Protein 4YI8 (pdb70)

Nearest PDB structures (foldseek):
  4yi8-assembly1_A  TM=1.005E+00  e=2.834E-30  Bos taurus
  4m2o-assembly1_A  TM=9.497E-01  e=8.052E-27  Bos taurus
  4m2p-assembly1_A  TM=9.508E-01  e=2.856E-26  Bos taurus
  4mlw-assembly1_A  TM=9.477E-01  e=2.108E-26  Bos taurus
  2het-assembly1_A  TM=9.665E-01  e=5.827E-24  Bos taurus

Organism: Bos taurus (NCBI:txid9913)

Structure (mmCIF, N/CA/C/O backbone):
data_4YI8
#
_entry.id   4YI8
#
_cell.length_a   84.160
_cell.length_b   84.160
_cell.length_c   59.230
_cell.angle_alpha   90.000
_cell.angle_beta   90.000
_cell.angle_gamma   90.000
#
_symmetry.space_group_name_H-M   'I 4'
#
loop_
_entity.id
_entity.type
_entity.pdbx_description
1 polymer Recoverin
2 non-polymer 'CALCIUM ION'
3 non-polymer 'SULFATE ION'
4 water water
#
loop_
_atom_site.group_PDB
_atom_site.id
_atom_site.type_symbol
_atom_site.label_atom_id
_atom_site.label_alt_id
_atom_site.label_comp_id
_atom_site.label_asym_id
_atom_site.label_entity_id
_atom_site.label_seq_id
_atom_site.pdbx_PDB_ins_code
_atom_site.Cartn_x
_atom_site.Cartn_y
_atom_site.Cartn_z
_atom_site.occupancy
_atom_site.B_iso_or_equiv
_atom_site.auth_seq_id
_atom_site.auth_comp_id
_atom_site.auth_asym_id
_atom_site.auth_atom_id
_atom_site.pdbx_PDB_model_num
ATOM 1 N N . GLY A 1 6 ? -21.629 -13.062 38.124 1.00 51.83 7 GLY A N 1
ATOM 2 C CA . GLY A 1 6 ? -20.851 -14.031 37.371 1.00 48.66 7 GLY A CA 1
ATOM 3 C C . GLY A 1 6 ? -19.980 -13.394 36.302 1.00 44.10 7 GLY A C 1
ATOM 4 O O . GLY A 1 6 ? -19.747 -13.988 35.251 1.00 40.83 7 GLY A O 1
ATOM 7 N N . ALA A 1 7 ? -19.492 -12.188 36.568 1.00 42.39 8 ALA A N 1
ATOM 8 C CA . ALA A 1 7 ? -18.611 -11.514 35.621 1.00 44.68 8 ALA A CA 1
ATOM 9 C C . ALA A 1 7 ? -17.273 -12.239 35.520 1.00 40.11 8 ALA A C 1
ATOM 10 O O . ALA A 1 7 ? -16.844 -12.927 36.447 1.00 39.91 8 ALA A O 1
ATOM 17 N N . LEU A 1 8 ? -16.625 -12.088 34.372 1.00 32.84 9 LEU A N 1
ATOM 18 C CA . LEU A 1 8 ? -15.305 -12.647 34.163 1.00 30.67 9 LEU A CA 1
ATOM 19 C C . LEU A 1 8 ? -14.340 -12.106 35.211 1.00 33.51 9 LEU A C 1
ATOM 20 O O . LEU A 1 8 ? -14.330 -10.902 35.486 1.00 33.59 9 LEU A O 1
ATOM 36 N N . SER A 1 9 ? -13.531 -12.987 35.790 1.00 32.70 10 SER A N 1
ATOM 37 C CA . SER A 1 9 ? -12.665 -12.608 36.907 1.00 35.63 10 SER A CA 1
ATOM 38 C C . SER A 1 9 ? -11.606 -11.595 36.505 1.00 36.47 10 SER A C 1
ATOM 39 O O . SER A 1 9 ? -11.191 -11.531 35.342 1.00 32.10 10 SER A O 1
ATOM 47 N N . LYS A 1 10 ? -11.152 -10.818 37.486 1.00 37.10 11 LYS A N 1
ATOM 48 C CA . LYS A 1 10 ? -10.072 -9.866 37.267 1.00 39.57 11 LYS A CA 1
ATOM 49 C C . LYS A 1 10 ? -8.832 -10.567 36.740 1.00 36.66 11 LYS A C 1
ATOM 50 O O . LYS A 1 10 ? -8.156 -10.076 35.838 1.00 34.37 11 LYS A O 1
ATOM 69 N N . GLU A 1 11 ? -8.539 -11.718 37.331 1.00 34.41 12 GLU A N 1
ATOM 70 C CA . GLU A 1 11 ? -7.339 -12.483 37.025 1.00 37.34 12 GLU A CA 1
ATOM 71 C C . GLU A 1 11 ? -7.312 -12.887 35.552 1.00 34.05 12 GLU A C 1
ATOM 72 O O . GLU A 1 11 ? -6.316 -12.689 34.858 1.00 32.81 12 GLU A O 1
ATOM 84 N N . ILE A 1 12 ? -8.409 -13.452 35.070 1.00 27.24 13 ILE A N 1
ATOM 85 C CA . ILE A 1 12 ? -8.479 -13.865 33.662 1.00 25.33 13 ILE A CA 1
ATOM 86 C C . ILE A 1 12 ? -8.515 -12.648 32.740 1.00 23.55 13 ILE A C 1
ATOM 87 O O . ILE A 1 12 ? -7.867 -12.640 31.690 1.00 21.48 13 ILE A O 1
ATOM 103 N N . LEU A 1 13 ? -9.253 -11.615 33.132 1.00 23.66 14 LEU A N 1
ATOM 104 C CA . LEU A 1 13 ? -9.295 -10.378 32.348 1.00 26.08 14 LEU A CA 1
ATOM 105 C C . LEU A 1 13 ? -7.897 -9.811 32.176 1.00 27.44 14 LEU A C 1
ATOM 106 O O . LEU A 1 13 ? -7.503 -9.440 31.070 1.00 25.58 14 LEU A O 1
ATOM 122 N N . GLU A 1 14 ? -7.139 -9.754 33.264 1.00 31.58 15 GLU A N 1
ATOM 123 C CA . GLU A 1 14 ? -5.798 -9.209 33.195 1.00 35.95 15 GLU A CA 1
ATOM 124 C C . GLU A 1 14 ? -4.921 -10.019 32.246 1.00 34.62 15 GLU A C 1
ATOM 125 O O . GLU A 1 14 ? -4.236 -9.438 31.417 1.00 35.41 15 GLU A O 1
ATOM 137 N N . GLU A 1 15 ? -4.951 -11.346 32.359 1.00 30.91 16 GLU A N 1
ATOM 138 C CA . GLU A 1 15 ? -4.149 -12.207 31.485 1.00 30.99 16 GLU A CA 1
ATOM 139 C C . GLU A 1 15 ? -4.535 -12.025 30.012 1.00 24.60 16 GLU A C 1
ATOM 140 O O . GLU A 1 15 ? -3.684 -11.919 29.119 1.00 25.49 16 GLU A O 1
ATOM 152 N N . LEU A 1 16 ? -5.828 -11.990 29.750 1.00 19.70 17 LEU A N 1
ATOM 153 C CA . LEU A 1 16 ? -6.284 -11.830 28.381 1.00 17.87 17 LEU A CA 1
ATOM 154 C C . LEU A 1 16 ? -5.892 -10.474 27.802 1.00 18.47 17 LEU A C 1
ATOM 155 O O . LEU A 1 16 ? -5.563 -10.359 26.618 1.00 18.00 17 LEU A O 1
ATOM 171 N N . GLN A 1 17 ? -5.876 -9.454 28.650 1.00 20.33 18 GLN A N 1
ATOM 172 C CA . GLN A 1 17 ? -5.526 -8.126 28.166 1.00 23.62 18 GLN A CA 1
ATOM 173 C C . GLN A 1 17 ? -4.016 -7.950 27.934 1.00 27.07 18 GLN A C 1
ATOM 174 O O . GLN A 1 17 ? -3.588 -7.103 27.151 1.00 31.59 18 GLN A O 1
ATOM 188 N N . LEU A 1 18 ? -3.210 -8.750 28.613 1.00 25.48 19 LEU A N 1
ATOM 189 C CA . LEU A 1 18 ? -1.764 -8.740 28.366 1.00 28.38 19 LEU A CA 1
ATOM 190 C C . LEU A 1 18 ? -1.417 -9.485 27.075 1.00 28.33 19 LEU A C 1
ATOM 191 O O . LEU A 1 18 ? -0.477 -9.117 26.369 1.00 34.31 19 LEU A O 1
ATOM 207 N N . ASN A 1 19 ? -2.190 -10.527 26.775 1.00 21.78 20 ASN A N 1
ATOM 208 C CA . ASN A 1 19 ? -1.909 -11.419 25.660 1.00 22.11 20 ASN A CA 1
ATOM 209 C C . ASN A 1 19 ? -2.683 -11.119 24.384 1.00 19.03 20 ASN A C 1
ATOM 210 O O . ASN A 1 19 ? -2.366 -11.660 23.329 1.00 22.62 20 ASN A O 1
ATOM 221 N N . THR A 1 20 ? -3.717 -10.294 24.484 1.00 19.02 21 THR A N 1
ATOM 222 C CA . THR A 1 20 ? -4.465 -9.854 23.326 1.00 20.53 21 THR A CA 1
ATOM 223 C C . THR A 1 20 ? -4.645 -8.345 23.490 1.00 22.45 21 THR A C 1
ATOM 224 O O . THR A 1 20 ? -4.306 -7.757 24.530 1.00 24.84 21 THR A O 1
ATOM 235 N N . LYS A 1 21 ? -5.146 -7.699 22.459 1.00 24.25 22 LYS A N 1
ATOM 236 C CA . LYS A 1 21 ? -5.480 -6.286 22.590 1.00 23.05 22 LYS A CA 1
ATOM 237 C C . LYS A 1 21 ? -6.961 -6.092 22.855 1.00 17.88 22 LYS A C 1
ATOM 238 O O . LYS A 1 21 ? -7.436 -4.979 22.813 1.00 21.20 22 LYS A O 1
ATOM 257 N N . PHE A 1 22 ? -7.716 -7.162 23.082 1.00 15.10 23 PHE A N 1
ATOM 258 C CA . PHE A 1 22 ? -9.140 -6.993 23.369 1.00 14.13 23 PHE A CA 1
ATOM 259 C C . PHE A 1 22 ? -9.346 -6.210 24.672 1.00 15.42 23 PHE A C 1
ATOM 260 O O . PHE A 1 22 ? -8.539 -6.353 25.616 1.00 17.39 23 PHE A O 1
ATOM 277 N N . THR A 1 23 ? -10.370 -5.369 24.727 1.00 14.35 24 THR A N 1
ATOM 278 C CA . THR A 1 23 ? -10.542 -4.541 25.915 1.00 15.34 24 THR A CA 1
ATOM 279 C C . THR A 1 23 ? -11.286 -5.317 26.997 1.00 15.26 24 THR A C 1
ATOM 280 O O . THR A 1 23 ? -11.960 -6.315 26.716 1.00 14.63 24 THR A O 1
ATOM 291 N N . GLU A 1 24 ? -11.206 -4.832 28.236 1.00 17.06 25 GLU A N 1
ATOM 292 C CA . GL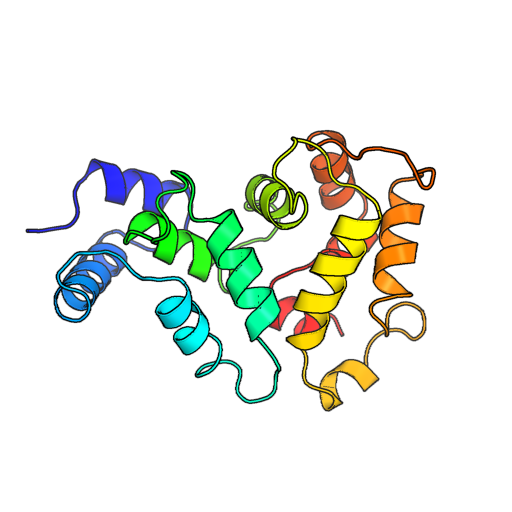U A 1 24 ? -11.940 -5.440 29.331 1.00 19.01 25 GLU A CA 1
ATOM 293 C C . GLU A 1 24 ? -13.435 -5.484 29.040 1.00 15.98 25 GLU A C 1
ATOM 294 O O . GLU A 1 24 ? -14.097 -6.500 29.288 1.00 16.67 25 GLU A O 1
ATOM 306 N N . GLU A 1 25 ? -13.977 -4.371 28.570 1.00 16.30 26 GLU A N 1
ATOM 307 C CA . GLU A 1 25 ? -15.404 -4.296 28.304 1.00 17.60 26 GLU A CA 1
ATOM 308 C C . GLU A 1 25 ? -15.783 -5.325 27.242 1.00 14.66 26 GLU A C 1
ATOM 309 O O . GLU A 1 25 ? -16.803 -6.005 27.342 1.00 15.71 26 GLU A O 1
ATOM 321 N N . GLU A 1 26 ? -14.968 -5.400 26.202 1.00 13.30 27 GLU A N 1
ATOM 322 C CA . GLU A 1 26 ? -15.220 -6.321 25.105 1.00 12.54 27 GLU A CA 1
ATOM 323 C C . GLU A 1 26 ? -15.205 -7.790 25.610 1.00 12.24 27 GLU A C 1
ATOM 324 O O . GLU A 1 26 ? -16.094 -8.599 25.317 1.00 12.61 27 GLU A O 1
ATOM 336 N N . LEU A 1 27 ? -14.176 -8.121 26.358 1.00 12.20 28 LEU A N 1
ATOM 337 C CA . LEU A 1 27 ? -14.009 -9.475 26.884 1.00 12.19 28 LEU A CA 1
ATOM 338 C C . LEU A 1 27 ? -15.131 -9.851 27.851 1.00 12.01 28 LEU A C 1
ATOM 339 O O . LEU A 1 27 ? -15.639 -10.978 27.820 1.00 12.85 28 LEU A O 1
ATOM 355 N N . SER A 1 28 ? -15.508 -8.905 28.717 1.00 12.77 29 SER A N 1
ATOM 356 C CA . SER A 1 28 ? -16.539 -9.196 29.711 1.00 13.98 29 SER A CA 1
ATOM 357 C C . SER A 1 28 ? -17.886 -9.450 29.051 1.00 13.50 29 SER A C 1
ATOM 358 O O . SER A 1 28 ? -18.612 -10.388 29.425 1.00 14.90 29 SER A O 1
ATOM 366 N N . SER A 1 29 ? -18.204 -8.628 28.051 1.00 13.58 30 SER A N 1
ATOM 367 C CA . SER A 1 29 ? -19.424 -8.793 27.291 1.00 14.27 30 SER A CA 1
ATOM 368 C C . SER A 1 29 ? -19.448 -10.129 26.526 1.00 12.74 30 SER A C 1
ATOM 369 O O . SER A 1 29 ? -20.436 -10.881 26.554 1.00 13.82 30 SER A O 1
ATOM 377 N N . TRP A 1 30 ? -18.360 -10.416 25.832 1.00 12.12 31 TRP A N 1
ATOM 378 C CA . TRP A 1 30 ? -18.219 -11.667 25.078 1.00 10.86 31 TRP A CA 1
ATOM 379 C C . TRP A 1 30 ? -18.402 -12.863 26.025 1.00 11.46 31 TRP A C 1
ATOM 380 O O . TRP A 1 30 ? -19.131 -13.805 25.717 1.00 12.11 31 TRP A O 1
ATOM 401 N N . TYR A 1 31 ? -17.766 -12.812 27.195 1.00 11.85 32 TYR A N 1
ATOM 402 C CA . TYR A 1 31 ? -17.852 -13.915 28.137 1.00 12.04 32 TYR A CA 1
ATOM 403 C C . TYR A 1 31 ? -19.285 -14.187 28.597 1.00 13.55 32 TYR A C 1
ATOM 404 O O . TYR A 1 31 ? -19.705 -15.342 28.707 1.00 13.55 32 TYR A O 1
ATOM 422 N N . GLN A 1 32 ? -20.063 -13.134 28.836 1.00 13.49 33 GLN A N 1
ATOM 423 C CA . GLN A 1 32 ? -21.445 -13.348 29.243 1.00 14.38 33 GLN A CA 1
ATOM 424 C C . GLN A 1 32 ? -22.232 -14.090 28.181 1.00 13.98 33 GLN A C 1
ATOM 425 O O . GLN A 1 32 ? -23.020 -14.983 28.495 1.00 14.95 33 GLN A O 1
ATOM 439 N N . SER A 1 33 ? -22.017 -13.756 26.911 1.00 12.60 34 SER A N 1
ATOM 440 C CA . SER A 1 33 ? -22.693 -14.480 25.851 1.00 13.09 34 SER A CA 1
ATOM 441 C C . SER A 1 33 ? -22.143 -15.901 25.713 1.00 12.30 34 SER A C 1
ATOM 442 O O . SER A 1 33 ? -22.910 -16.855 25.491 1.00 13.43 34 SER A O 1
ATOM 450 N N . PHE A 1 34 ? -20.823 -16.060 25.841 1.00 12.05 35 PHE A N 1
ATOM 451 C CA . PHE A 1 34 ? -20.186 -17.396 25.818 1.00 12.05 35 PHE A CA 1
ATOM 452 C C . PHE A 1 34 ? -20.868 -18.329 26.804 1.00 12.89 35 PHE A C 1
ATOM 453 O O . PHE A 1 34 ? -21.208 -19.455 26.459 1.00 13.20 35 PHE A O 1
ATOM 470 N N . LEU A 1 35 ? -21.069 -17.858 28.029 1.00 13.49 36 LEU A N 1
ATOM 471 C CA . LEU A 1 35 ? -21.695 -18.706 29.049 1.00 15.66 36 LEU A CA 1
ATOM 472 C C . LEU A 1 35 ? -23.147 -19.030 28.765 1.00 15.83 36 LEU A C 1
ATOM 473 O O . LEU A 1 35 ? -23.625 -20.143 29.061 1.00 17.17 36 LEU A O 1
ATOM 489 N N . LYS A 1 36 ? -23.868 -18.082 28.178 1.00 16.44 37 LYS A N 1
ATOM 490 C CA . LYS A 1 36 ? -25.250 -18.345 27.844 1.00 18.90 37 LYS A CA 1
ATOM 491 C C . LYS A 1 36 ? -25.336 -19.468 26.821 1.00 19.81 37 LYS A C 1
ATOM 492 O O . LYS A 1 36 ? -26.265 -20.276 26.858 1.00 22.39 37 LYS A O 1
ATOM 511 N N . GLU A 1 37 ? -24.393 -19.472 25.883 1.00 16.82 38 GLU A N 1
ATOM 512 C CA A GLU A 1 37 ? -24.380 -20.428 24.784 0.44 17.45 38 GLU A CA 1
ATOM 513 C CA B GLU A 1 37 ? -24.426 -20.429 24.799 0.56 17.65 38 GLU A CA 1
ATOM 514 C C . GLU A 1 37 ? -23.661 -21.717 25.123 1.00 17.56 38 GLU A C 1
ATOM 515 O O . GLU A 1 37 ? -23.897 -22.742 24.488 1.00 20.69 38 GLU A O 1
ATOM 538 N N . CYS A 1 38 ? -22.760 -21.635 26.104 1.00 15.78 39 CYS A N 1
ATOM 539 C CA A CYS A 1 38 ? -21.899 -22.742 26.519 0.52 15.90 39 CYS A CA 1
ATOM 540 C CA B CYS A 1 38 ? -21.924 -22.744 26.514 0.48 14.53 39 CYS A CA 1
ATOM 541 C C . CYS A 1 38 ? -21.896 -22.742 28.042 1.00 14.09 39 CYS A C 1
ATOM 542 O O . CYS A 1 38 ? -20.955 -22.265 28.653 1.00 13.38 39 CYS A O 1
ATOM 557 N N . PRO A 1 39 ? -22.961 -23.257 28.677 1.00 15.65 40 PRO A N 1
ATOM 558 C CA . PRO A 1 39 ? -23.129 -23.028 30.118 1.00 16.91 40 PRO A CA 1
ATOM 559 C C . PRO A 1 39 ? -22.084 -23.704 30.990 1.00 14.14 40 PRO A C 1
ATOM 560 O O . PRO A 1 39 ? -21.886 -23.227 32.103 1.00 16.30 40 PRO A O 1
ATOM 571 N N . SER A 1 40 ? -21.395 -24.736 30.510 1.00 13.70 41 SER A N 1
ATOM 572 C CA . SER A 1 40 ? -20.284 -25.288 31.268 1.00 13.07 41 SER A CA 1
ATOM 573 C C . SER A 1 40 ? -19.048 -24.424 31.208 1.00 12.70 41 SER A C 1
ATOM 574 O O . SER A 1 40 ? -18.075 -24.670 31.918 1.00 13.22 41 SER A O 1
ATOM 582 N N . GLY A 1 41 ? -19.039 -23.441 30.316 1.00 11.87 42 GLY A N 1
ATOM 583 C CA . GLY A 1 41 ? -17.863 -22.632 30.126 1.00 13.59 42 GLY A CA 1
ATOM 584 C C . GLY A 1 41 ? -16.744 -23.395 29.441 1.00 12.50 42 GLY A C 1
ATOM 585 O O . GLY A 1 41 ? -15.598 -22.962 29.546 1.00 13.08 42 GLY A O 1
ATOM 589 N N . ARG A 1 42 ? -17.053 -24.487 28.733 1.00 12.75 43 ARG A N 1
ATOM 590 C CA . ARG A 1 42 ? -16.054 -25.338 28.065 1.00 13.16 43 ARG A CA 1
ATOM 591 C C . ARG A 1 42 ? -16.523 -25.710 26.672 1.00 15.92 43 ARG A C 1
ATOM 592 O O . ARG A 1 42 ? -17.666 -26.143 26.512 1.00 21.74 43 ARG A O 1
ATOM 613 N N . ILE A 1 43 ? -15.640 -25.559 25.699 1.00 13.34 44 ILE A N 1
ATOM 614 C CA . ILE A 1 43 ? -15.856 -25.888 24.310 1.00 15.11 44 ILE A CA 1
ATOM 615 C C . ILE A 1 43 ? -15.089 -27.163 23.990 1.00 13.74 44 ILE A C 1
ATOM 616 O O . ILE A 1 43 ? -13.900 -27.243 24.291 1.00 13.98 44 ILE A O 1
ATOM 632 N N . THR A 1 44 ? -15.755 -28.116 23.336 1.00 13.96 45 THR A N 1
ATOM 633 C CA . THR A 1 44 ? -15.100 -29.342 22.905 1.00 13.81 45 THR A CA 1
ATOM 634 C C . THR A 1 44 ? -14.373 -29.127 21.570 1.00 13.84 45 THR A C 1
ATOM 635 O O . THR A 1 44 ? -14.588 -28.136 20.857 1.00 13.00 45 THR A O 1
ATOM 646 N N . ARG A 1 45 ? -13.547 -30.088 21.190 1.00 13.98 46 ARG A N 1
ATOM 647 C CA . ARG A 1 45 ? -12.828 -29.985 19.927 1.00 14.31 46 ARG A CA 1
ATOM 648 C C . ARG A 1 45 ? -13.799 -29.953 18.743 1.00 14.43 46 ARG A C 1
ATOM 649 O O . ARG A 1 45 ? -13.623 -29.184 17.800 1.00 13.60 46 ARG A O 1
ATOM 670 N N . GLN A 1 46 ? -14.839 -30.784 18.788 1.00 14.78 47 GLN A N 1
ATOM 671 C CA . GLN A 1 46 ? -15.826 -30.767 17.716 1.00 15.89 47 GLN A CA 1
ATOM 672 C C . GLN A 1 46 ? -16.518 -29.422 17.606 1.00 13.97 47 GLN A C 1
ATOM 673 O O . GLN A 1 46 ? -16.760 -28.927 16.521 1.00 14.76 47 GLN A O 1
ATOM 687 N N . GLU A 1 47 ? -16.856 -28.840 18.734 1.00 13.87 48 GLU A N 1
ATOM 688 C CA . GLU A 1 47 ? -17.479 -27.519 18.710 1.00 14.28 48 GLU A CA 1
ATOM 689 C C . GLU A 1 47 ? -16.538 -26.457 18.142 1.00 12.54 48 GLU A C 1
ATOM 690 O O . GLU A 1 47 ? -16.950 -25.574 17.382 1.00 13.34 48 GLU A O 1
ATOM 702 N N . PHE A 1 48 ? -15.263 -26.537 18.490 1.00 11.92 49 PHE A N 1
ATOM 703 C CA . PHE A 1 48 ? -14.270 -25.610 17.961 1.00 11.60 49 PHE A CA 1
ATOM 704 C C . PHE A 1 48 ? -14.125 -25.782 16.452 1.00 11.74 49 PHE A C 1
ATOM 705 O O . PHE A 1 48 ? -14.067 -24.798 15.696 1.00 12.26 49 PHE A O 1
ATOM 722 N N . GLN A 1 49 ? -14.078 -27.024 15.989 1.00 11.75 50 GLN A N 1
ATOM 723 C CA . GLN A 1 49 ? -14.021 -27.322 14.556 1.00 13.30 50 GLN A CA 1
ATOM 724 C C . GLN A 1 49 ? -15.182 -26.673 13.829 1.00 13.12 50 GLN A C 1
ATOM 725 O O . GLN A 1 49 ? -15.035 -26.170 12.725 1.00 13.46 50 GLN A O 1
ATOM 739 N N . THR A 1 50 ? -16.363 -26.716 14.437 1.00 12.34 51 THR A N 1
ATOM 740 C CA . THR A 1 50 ? -17.567 -26.167 13.802 1.00 13.82 51 THR A CA 1
ATOM 741 C C . THR A 1 50 ? -17.417 -24.660 13.578 1.00 12.55 51 THR A C 1
ATOM 742 O O . THR A 1 50 ? -17.875 -24.131 12.562 1.00 13.67 51 THR A O 1
ATOM 753 N N . ILE A 1 51 ? -16.787 -23.956 14.511 1.00 12.67 52 ILE A N 1
ATOM 754 C CA . ILE A 1 51 ? -16.556 -22.530 14.312 1.00 12.74 52 ILE A CA 1
ATOM 755 C C . ILE A 1 51 ? -15.767 -22.300 13.026 1.00 12.20 52 ILE A C 1
ATOM 756 O O . ILE A 1 51 ? -16.111 -21.451 12.205 1.00 11.98 52 ILE A O 1
ATOM 772 N N . TYR A 1 52 ? -14.681 -23.045 12.847 1.00 11.57 53 TYR A N 1
ATOM 773 C CA . TYR A 1 52 ? -13.836 -22.850 11.682 1.00 11.11 53 TYR A CA 1
ATOM 774 C C . TYR A 1 52 ? -14.499 -23.366 10.417 1.00 11.90 53 TYR A C 1
ATOM 775 O O . TYR A 1 52 ? -14.331 -22.775 9.360 1.00 11.74 53 TYR A O 1
ATOM 793 N N . SER A 1 53 ? -15.262 -24.459 10.484 1.00 11.16 54 SER A N 1
ATOM 794 C CA A SER A 1 53 ? -16.055 -24.928 9.357 0.63 12.17 54 SER A CA 1
ATOM 795 C CA B SER A 1 53 ? -15.999 -24.897 9.308 0.37 12.71 54 SER A CA 1
ATOM 796 C C . SER A 1 53 ? -16.993 -23.825 8.864 1.00 11.92 54 SER A C 1
ATOM 797 O O . SER A 1 53 ? -17.118 -23.558 7.667 1.00 12.83 54 SER A O 1
ATOM 812 N N . LYS A 1 54 ? -17.671 -23.190 9.806 1.00 10.98 55 LYS A N 1
ATOM 813 C CA . LYS A 1 54 ? -18.618 -22.138 9.464 1.00 12.10 55 LYS A CA 1
ATOM 814 C C . LYS A 1 54 ? -17.946 -20.955 8.815 1.00 10.88 55 LYS A C 1
ATOM 815 O O . LYS A 1 54 ? -18.466 -20.397 7.844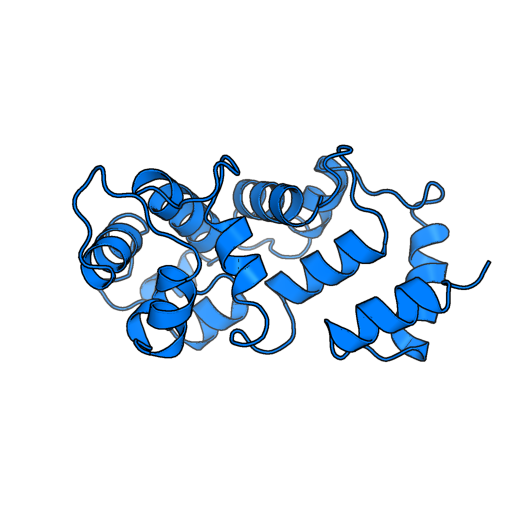 1.00 12.14 55 LYS A O 1
ATOM 834 N N . PHE A 1 55 ? -16.825 -20.534 9.394 1.00 10.84 56 PHE A N 1
ATOM 835 C CA . PHE A 1 55 ? -16.250 -19.248 9.015 1.00 10.23 56 PHE A CA 1
ATOM 836 C C . PHE A 1 55 ? -15.151 -19.303 7.977 1.00 11.11 56 PHE A C 1
ATOM 837 O O . PHE A 1 55 ? -14.708 -18.241 7.537 1.00 11.33 56 PHE A O 1
ATOM 854 N N . PHE A 1 56 ? -14.810 -20.510 7.512 1.00 11.27 57 PHE A N 1
ATOM 855 C CA . PHE A 1 56 ? -13.924 -20.699 6.350 1.00 12.07 57 PHE A CA 1
ATOM 856 C C . PHE A 1 56 ? -14.573 -21.651 5.338 1.00 12.74 57 PHE A C 1
ATOM 857 O O . PHE A 1 56 ? -14.037 -22.721 5.031 1.00 12.87 57 PHE A O 1
ATOM 874 N N . PRO A 1 57 ? -15.750 -21.293 4.824 1.00 15.56 58 PRO A N 1
ATOM 875 C CA . PRO A 1 57 ? -16.460 -22.211 3.908 1.00 15.96 58 PRO A CA 1
ATOM 876 C C . PRO A 1 57 ? -15.702 -22.518 2.621 1.00 16.68 58 PRO A C 1
ATOM 877 O O . PRO A 1 57 ? -15.944 -23.535 1.983 1.00 17.38 58 PRO A O 1
ATOM 888 N N . GLU A 1 58 ? -14.822 -21.611 2.233 1.00 15.52 59 GLU A N 1
ATOM 889 C CA . GLU A 1 58 ? -14.018 -21.780 1.041 1.00 17.46 59 GLU A CA 1
ATOM 890 C C . GLU A 1 58 ? -12.835 -22.733 1.229 1.00 16.51 59 GLU A C 1
ATOM 891 O O . GLU A 1 58 ? -12.162 -23.071 0.250 1.00 19.47 59 GLU A O 1
ATOM 903 N N . ALA A 1 59 ? -12.587 -23.165 2.457 1.00 14.8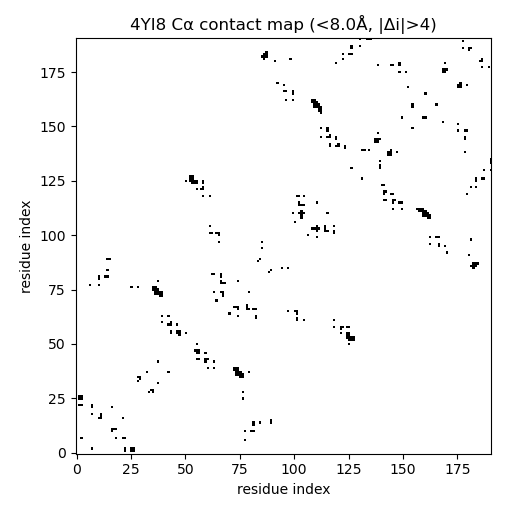1 60 ALA A N 1
ATOM 904 C CA . ALA A 1 59 ? -11.385 -23.914 2.829 1.00 15.71 60 ALA A CA 1
ATOM 905 C C . ALA A 1 59 ? -11.746 -25.284 3.369 1.00 14.09 60 ALA A C 1
ATOM 906 O O . ALA A 1 59 ? -12.919 -25.636 3.406 1.00 15.47 60 ALA A O 1
ATOM 913 N N . ASP A 1 60 ? -10.727 -26.024 3.800 1.00 14.66 61 ASP A N 1
ATOM 914 C CA . ASP A 1 60 ? -10.896 -27.335 4.425 1.00 15.52 61 ASP A CA 1
ATOM 915 C C . ASP A 1 60 ? -10.236 -27.294 5.793 1.00 13.46 61 ASP A C 1
ATOM 916 O O . ASP A 1 60 ? -9.078 -27.705 5.946 1.00 14.50 61 ASP A O 1
ATOM 925 N N . PRO A 1 61 ? -10.942 -26.717 6.785 1.00 13.13 62 PRO A N 1
ATOM 926 C CA . PRO A 1 61 ? -10.272 -26.294 8.013 1.00 12.40 62 PRO A CA 1
ATOM 927 C C . PRO A 1 61 ? -10.169 -27.322 9.133 1.00 12.68 62 PRO A C 1
ATOM 928 O O . PRO A 1 61 ? -9.640 -26.967 10.178 1.00 13.12 62 PRO A O 1
ATOM 939 N N . LYS A 1 62 ? -10.645 -28.551 8.956 1.00 12.73 63 LYS A N 1
ATOM 940 C CA . LYS A 1 62 ? -10.678 -29.492 10.065 1.00 13.85 63 LYS A CA 1
ATOM 941 C C . LYS A 1 62 ? -9.290 -29.702 10.679 1.00 12.45 63 LYS A C 1
ATOM 942 O O . LYS A 1 62 ? -9.131 -29.600 11.894 1.00 12.36 63 LYS A O 1
ATOM 961 N N . ALA A 1 63 ? -8.281 -30.000 9.857 1.00 12.07 64 ALA A N 1
ATOM 962 C CA . ALA A 1 63 ? -6.959 -30.296 10.407 1.00 11.75 64 ALA A CA 1
ATOM 963 C C . ALA A 1 63 ? -6.408 -29.087 11.162 1.00 10.47 64 ALA A C 1
ATOM 964 O O . ALA A 1 63 ? -5.881 -29.191 12.272 1.00 11.55 64 ALA A O 1
ATOM 971 N N . TYR A 1 64 ? -6.493 -27.933 10.544 1.00 10.35 65 TYR A N 1
ATOM 972 C CA . TYR A 1 64 ? -6.016 -26.697 11.159 1.00 10.36 65 TYR A CA 1
ATOM 973 C C . TYR A 1 64 ? -6.695 -26.450 12.504 1.00 10.09 65 TYR A C 1
ATOM 974 O O . TYR A 1 64 ? -6.052 -26.160 13.506 1.00 10.46 65 TYR A O 1
ATOM 992 N N . ALA A 1 65 ? -8.022 -26.569 12.532 1.00 10.13 66 ALA A N 1
ATOM 993 C CA . ALA A 1 65 ? -8.762 -26.309 13.760 1.00 10.78 66 ALA A CA 1
ATOM 994 C C . ALA A 1 65 ? -8.375 -27.304 14.853 1.00 10.23 66 ALA A C 1
ATOM 995 O O . ALA A 1 65 ? -8.266 -26.942 16.022 1.00 11.21 66 ALA A O 1
ATOM 1002 N N . GLN A 1 66 ? -8.163 -28.560 14.482 1.00 10.58 67 GLN A N 1
ATOM 1003 C CA . GLN A 1 66 ? -7.725 -29.561 15.465 1.00 11.86 67 GLN A CA 1
ATOM 1004 C C . GLN A 1 66 ? -6.351 -29.222 16.019 1.00 10.75 67 GLN A C 1
ATOM 1005 O O . GLN A 1 66 ? -6.126 -29.355 17.227 1.00 12.07 67 GLN A O 1
ATOM 1019 N N . HIS A 1 67 ? -5.416 -28.792 15.174 1.00 10.72 68 HIS A N 1
ATOM 1020 C CA . HIS A 1 67 ? -4.092 -28.403 15.670 1.00 10.02 68 HIS A CA 1
ATOM 1021 C C . HIS A 1 67 ? -4.135 -27.165 16.546 1.00 10.06 68 HIS A C 1
ATOM 1022 O O . HIS A 1 67 ? -3.435 -27.095 17.554 1.00 10.69 68 HIS A O 1
ATOM 1036 N N . VAL A 1 68 ? -4.938 -26.182 16.156 1.00 9.74 69 VAL A N 1
ATOM 1037 C CA . VAL A 1 68 ? -5.083 -24.994 16.976 1.00 9.70 69 VAL A CA 1
ATOM 1038 C C . VAL A 1 68 ? -5.702 -25.378 18.322 1.00 9.87 69 VAL A C 1
ATOM 1039 O O . VAL A 1 68 ? -5.228 -24.925 19.371 1.00 10.41 69 VAL A O 1
ATOM 1052 N N . PHE A 1 69 ? -6.736 -26.215 18.321 1.00 10.29 70 PHE A N 1
ATOM 1053 C CA . PHE A 1 69 ? -7.337 -26.663 19.585 1.00 10.57 70 PHE A CA 1
ATOM 1054 C C . PHE A 1 69 ? -6.273 -27.286 20.497 1.00 10.68 70 PHE A C 1
ATOM 1055 O O . PHE A 1 69 ? -6.165 -26.955 21.678 1.00 11.14 70 PHE A O 1
ATOM 1072 N N . ARG A 1 70 ? -5.508 -28.225 19.945 1.00 11.11 71 ARG A N 1
ATOM 1073 C CA . ARG A 1 70 ? -4.463 -28.877 20.719 1.00 11.71 71 ARG A CA 1
ATOM 1074 C C . ARG A 1 70 ? -3.515 -27.850 21.324 1.00 12.06 71 ARG A C 1
ATOM 1075 O O . ARG A 1 70 ? -3.116 -27.954 22.495 1.00 13.71 71 ARG A O 1
ATOM 1096 N N . SER A 1 71 ? -3.094 -26.899 20.511 1.00 11.85 72 SER A N 1
ATOM 1097 C CA . SER A 1 71 ? -2.109 -25.903 20.937 1.00 13.11 72 SER A CA 1
ATOM 1098 C C . SER A 1 71 ? -2.571 -25.081 22.112 1.00 12.99 72 SER A C 1
ATOM 1099 O O . SER A 1 71 ? -1.753 -24.713 22.969 1.00 15.33 72 SER A O 1
ATOM 1107 N N . PHE A 1 72 ? -3.863 -24.762 22.141 1.00 11.05 73 PHE A N 1
ATOM 1108 C CA . PHE A 1 72 ? -4.395 -23.820 23.132 1.00 11.42 73 PHE A CA 1
ATOM 1109 C C . PHE A 1 72 ? -5.115 -24.484 24.285 1.00 11.80 73 PHE A C 1
ATOM 1110 O O . PHE A 1 72 ? -5.466 -23.805 25.249 1.00 12.05 73 PHE A O 1
ATOM 1127 N N . ASP A 1 73 ? -5.259 -25.812 24.227 1.00 11.42 74 ASP A N 1
ATOM 1128 C CA . ASP A 1 73 ? -5.771 -26.559 25.367 1.00 11.79 74 ASP A CA 1
ATOM 1129 C C . ASP A 1 73 ? -4.589 -26.766 26.306 1.00 12.87 74 ASP A C 1
ATOM 1130 O O . ASP A 1 73 ? -4.018 -27.869 26.387 1.00 15.01 74 ASP A O 1
ATOM 1139 N N . ALA A 1 74 ? -4.219 -25.686 27.006 1.00 13.47 75 ALA A N 1
ATOM 1140 C CA . ALA A 1 74 ? -2.961 -25.594 27.732 1.00 16.28 75 ALA A CA 1
ATOM 1141 C C . ALA A 1 74 ? -2.929 -26.477 28.957 1.00 16.40 75 ALA A C 1
ATOM 1142 O O . ALA A 1 74 ? -1.827 -26.834 29.406 1.00 19.35 75 ALA A O 1
ATOM 1149 N N . ASN A 1 75 ? -4.081 -26.798 29.537 1.00 15.88 76 ASN A N 1
ATOM 1150 C CA . ASN A 1 75 ? -4.128 -27.742 30.637 1.00 16.65 76 ASN A CA 1
ATOM 1151 C C . ASN A 1 75 ? -4.504 -29.145 30.204 1.00 17.63 76 ASN A C 1
ATOM 1152 O O . ASN A 1 75 ? -4.778 -29.999 31.064 1.00 21.70 76 ASN A O 1
ATOM 1163 N N . SER A 1 76 ? -4.514 -29.372 28.887 1.00 16.06 77 SER A N 1
ATOM 1164 C CA . SER A 1 76 ? -4.742 -30.705 28.306 1.00 18.88 77 SER A CA 1
ATOM 1165 C C . SER A 1 76 ? -5.937 -31.431 28.940 1.00 17.99 77 SER A C 1
ATOM 1166 O O . SER A 1 76 ? -5.829 -32.621 29.271 1.00 21.56 77 SER A O 1
ATOM 1174 N N . ASP A 1 77 ? -7.064 -30.739 29.104 1.00 15.29 78 ASP A N 1
ATOM 1175 C CA . ASP A 1 77 ? -8.238 -31.376 29.698 1.00 15.04 78 ASP A CA 1
ATOM 1176 C C . ASP A 1 77 ? -9.305 -31.730 28.662 1.00 13.51 78 ASP A C 1
ATOM 1177 O O . ASP A 1 77 ? -10.373 -32.220 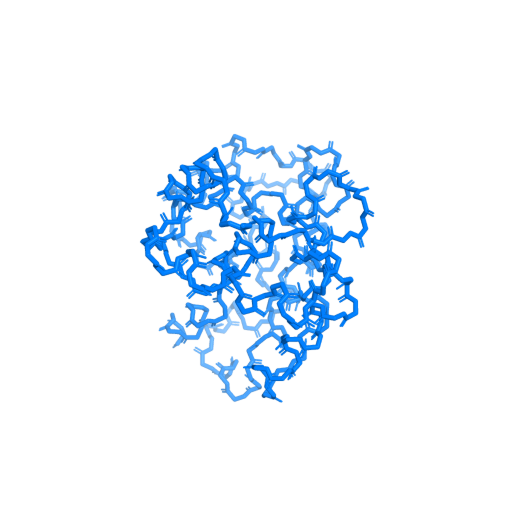29.013 1.00 15.26 78 ASP A O 1
ATOM 1186 N N . GLY A 1 78 ? -8.990 -31.509 27.375 1.00 14.55 79 GLY A N 1
ATOM 1187 C CA . GLY A 1 78 ? -9.869 -31.905 26.296 1.00 13.90 79 GLY A CA 1
ATOM 1188 C C . GLY A 1 78 ? -10.960 -30.892 25.952 1.00 13.63 79 GLY A C 1
ATOM 1189 O O . GLY A 1 78 ? -11.874 -31.189 25.189 1.00 15.49 79 GLY A O 1
ATOM 1193 N N . THR A 1 79 ? -10.878 -29.712 26.533 1.00 12.28 80 THR A N 1
ATOM 1194 C CA . THR A 1 79 ? -11.821 -28.646 26.242 1.00 11.60 80 THR A CA 1
ATOM 1195 C C . THR A 1 79 ? -11.073 -27.335 26.258 1.00 10.75 80 THR A C 1
ATOM 1196 O O . THR A 1 79 ? -9.979 -27.251 26.816 1.00 11.87 80 THR A O 1
ATOM 1207 N N . L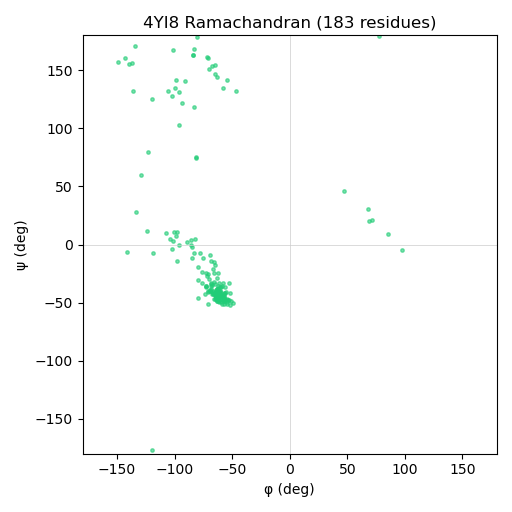EU A 1 80 ? -11.648 -26.316 25.636 1.00 10.41 81 LEU A N 1
ATOM 1208 C CA . LEU A 1 80 ? -11.175 -24.943 25.812 1.00 10.73 81 LEU A CA 1
ATOM 1209 C C . LEU A 1 80 ? -12.101 -24.205 26.767 1.00 10.42 81 LEU A C 1
ATOM 1210 O O . LEU A 1 80 ? -13.313 -24.184 26.565 1.00 12.02 81 LEU A O 1
ATOM 1226 N N . ASP A 1 81 ? -11.546 -23.591 27.804 1.00 10.38 82 ASP A N 1
ATOM 1227 C CA . ASP A 1 81 ? -12.294 -22.604 28.583 1.00 10.65 82 ASP A CA 1
ATOM 1228 C C . ASP A 1 81 ? -12.268 -21.245 27.849 1.00 10.59 82 ASP A C 1
ATOM 1229 O O . ASP A 1 81 ? -11.664 -21.138 26.773 1.00 10.99 82 ASP A O 1
ATOM 1238 N N . PHE A 1 82 ? -12.923 -20.238 28.396 1.00 11.78 83 PHE A N 1
ATOM 1239 C CA . PHE A 1 82 ? -13.045 -18.979 27.686 1.00 10.56 83 PHE A CA 1
ATOM 1240 C C . PHE A 1 82 ? -11.666 -18.401 27.380 1.00 10.85 83 PHE A C 1
ATOM 1241 O O . PHE A 1 82 ? -11.408 -17.922 26.277 1.00 10.71 83 PHE A O 1
ATOM 1258 N N . LYS A 1 83 ? -10.773 -18.422 28.360 1.00 10.96 84 LYS A N 1
ATOM 1259 C CA . LYS A 1 83 ? -9.437 -17.865 28.164 1.00 11.53 84 LYS A CA 1
ATOM 1260 C C . LYS A 1 83 ? -8.732 -18.571 26.998 1.00 10.61 84 LYS A C 1
ATOM 1261 O O . LYS A 1 83 ? -8.165 -17.915 26.121 1.00 11.15 84 LYS A O 1
ATOM 1280 N N . GLU A 1 84 ? -8.719 -19.895 27.028 1.00 10.43 85 GLU A N 1
ATOM 1281 C CA . GLU A 1 84 ? -8.034 -20.667 25.996 1.00 10.08 85 GLU A CA 1
ATOM 1282 C C . GLU A 1 84 ? -8.657 -20.405 24.602 1.00 9.78 85 GLU A C 1
ATOM 1283 O O . GLU A 1 84 ? -7.951 -20.282 23.600 1.00 10.05 85 GLU A O 1
ATOM 1295 N N . TYR A 1 85 ? -9.985 -20.334 24.559 1.00 9.29 86 TYR A N 1
ATOM 1296 C CA . TYR A 1 85 ? -10.734 -20.090 23.347 1.00 8.99 86 TYR A CA 1
ATOM 1297 C C . TYR A 1 85 ? -10.478 -18.698 22.757 1.00 8.93 86 TYR A C 1
ATOM 1298 O O . TYR A 1 85 ? -10.297 -18.565 21.548 1.00 9.22 86 TYR A O 1
ATOM 1316 N N . VAL A 1 86 ? -10.433 -17.680 23.605 1.00 9.16 87 VAL A N 1
ATOM 1317 C CA . VAL A 1 86 ? -10.138 -16.325 23.140 1.00 8.91 87 VAL A CA 1
ATOM 1318 C C . VAL A 1 86 ? -8.713 -16.267 22.580 1.00 9.65 87 VAL A C 1
ATOM 1319 O O . VAL A 1 86 ? -8.480 -15.681 21.530 1.00 10.10 87 VAL A O 1
ATOM 1332 N N . ILE A 1 87 ? -7.755 -16.848 23.293 1.00 9.74 88 ILE A N 1
ATOM 1333 C CA . ILE A 1 87 ? -6.369 -16.855 22.815 1.00 10.69 88 ILE A CA 1
ATOM 1334 C C . ILE A 1 87 ? -6.266 -17.608 21.488 1.00 9.35 88 ILE A C 1
ATOM 1335 O O . ILE A 1 87 ? -5.533 -17.182 20.590 1.00 10.24 88 ILE A O 1
ATOM 1351 N N . ALA A 1 88 ? -6.986 -18.714 21.351 1.00 9.15 89 ALA A N 1
ATOM 1352 C CA . ALA A 1 88 ? -6.972 -19.467 20.107 1.00 9.41 89 ALA A CA 1
ATOM 1353 C C . ALA A 1 88 ? -7.510 -18.648 18.931 1.00 9.34 89 ALA A C 1
ATOM 1354 O O . ALA A 1 88 ? -6.908 -18.608 17.852 1.00 10.01 89 ALA A O 1
ATOM 1361 N N . LEU A 1 89 ? -8.666 -18.002 19.126 1.00 9.72 90 LEU A N 1
ATOM 1362 C CA . LEU A 1 89 ? -9.223 -17.167 18.077 1.00 10.21 90 LEU A CA 1
ATOM 1363 C C . LEU A 1 89 ? -8.300 -15.996 17.736 1.00 10.59 90 LEU A C 1
ATOM 1364 O O . LEU A 1 89 ? -8.071 -15.662 16.564 1.00 11.67 90 LEU A O 1
ATOM 1380 N N . HIS A 1 90 ? -7.720 -15.404 18.773 1.00 9.90 91 HIS A N 1
ATOM 1381 C CA . HIS A 1 90 ? -6.744 -14.342 18.564 1.00 10.40 91 HIS A CA 1
ATOM 1382 C C . HIS A 1 90 ? -5.560 -14.859 17.735 1.00 9.75 91 HIS A C 1
ATOM 1383 O O . HIS A 1 90 ? -5.079 -14.189 16.826 1.00 10.37 91 HIS A O 1
ATOM 1397 N N . MET A 1 91 ? -5.075 -16.053 18.056 1.00 9.71 92 MET A N 1
ATOM 1398 C CA . MET A 1 91 ? -3.935 -16.619 17.318 1.00 9.48 92 MET A CA 1
ATOM 1399 C C . MET A 1 91 ? -4.198 -16.623 15.820 1.00 8.77 92 MET A C 1
ATOM 1400 O O . MET A 1 91 ? -3.348 -16.228 15.015 1.00 9.67 92 MET A O 1
ATOM 1414 N N . THR A 1 92 ? -5.379 -17.095 15.441 1.00 9.15 93 THR A N 1
ATOM 1415 C CA . THR A 1 92 ? -5.678 -17.301 14.038 1.00 9.49 93 THR A CA 1
ATOM 1416 C C . THR A 1 92 ? -6.062 -16.021 13.300 1.00 9.20 93 THR A C 1
ATOM 1417 O O . THR A 1 92 ? -5.986 -16.002 12.078 1.00 10.56 93 THR A O 1
ATOM 1428 N N . SER A 1 93 ? -6.466 -14.980 14.041 1.00 9.10 94 SER A N 1
ATOM 1429 C CA . SER A 1 93 ? -7.242 -13.895 13.448 1.00 9.78 94 SER A CA 1
ATOM 1430 C C . SER A 1 93 ? -6.979 -12.478 13.880 1.00 10.37 94 SER A C 1
ATOM 1431 O O . SER A 1 93 ? -7.558 -11.574 13.300 1.00 13.07 94 SER A O 1
ATOM 1439 N N . ALA A 1 94 ? -6.141 -12.237 14.879 1.00 10.16 95 ALA A N 1
ATOM 1440 C CA . ALA A 1 94 ? -5.956 -10.876 15.392 1.00 11.12 95 ALA A CA 1
ATOM 1441 C C . ALA A 1 94 ? -4.541 -10.667 15.923 1.00 11.52 95 ALA A C 1
ATOM 1442 O O . ALA A 1 94 ? -3.864 -11.602 16.324 1.00 13.54 95 ALA A O 1
ATOM 1449 N N . GLY A 1 95 ? -4.108 -9.420 15.976 1.00 12.38 96 GLY A N 1
ATOM 1450 C CA . GLY A 1 95 ? -2.816 -9.090 16.535 1.00 13.11 96 GLY A CA 1
ATOM 1451 C C . GLY A 1 95 ? -1.637 -9.375 15.631 1.00 13.43 96 GLY A C 1
ATOM 1452 O O . GLY A 1 95 ? -1.758 -9.852 14.531 1.00 17.56 96 GLY A O 1
ATOM 1456 N N . LYS A 1 96 ? -0.450 -9.062 16.144 1.00 14.79 97 LYS A N 1
ATOM 1457 C CA . LYS A 1 96 ? 0.812 -9.151 15.411 1.00 14.38 97 LYS A CA 1
ATOM 1458 C C . LYS A 1 96 ? 1.497 -10.503 15.578 1.00 13.01 97 LYS A C 1
ATOM 1459 O O . LYS A 1 96 ? 1.545 -11.024 16.679 1.00 13.05 97 LYS A O 1
ATOM 1478 N N . THR A 1 97 ? 2.082 -11.017 14.507 1.00 12.62 98 THR A N 1
ATOM 1479 C CA . THR A 1 97 ? 2.775 -12.296 14.555 1.00 1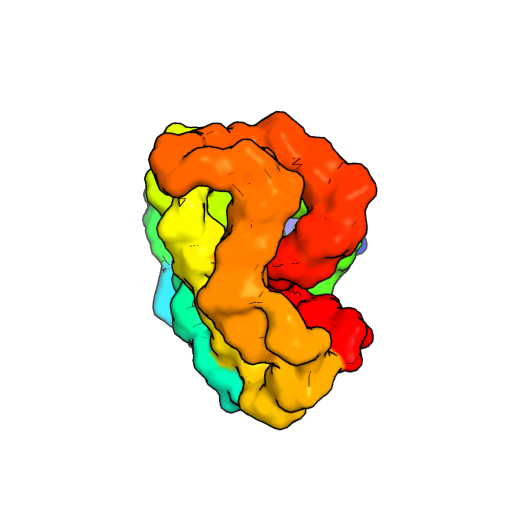2.83 98 THR A CA 1
ATOM 1480 C C . THR A 1 97 ? 3.882 -12.322 15.588 1.00 11.37 98 THR A C 1
ATOM 1481 O O . THR A 1 97 ? 4.067 -13.326 16.278 1.00 11.72 98 THR A O 1
ATOM 1492 N N . ASN A 1 98 ? 4.646 -11.237 15.669 1.00 11.53 99 ASN A N 1
ATOM 1493 C CA . ASN A 1 98 ? 5.826 -11.261 16.529 1.00 11.37 99 ASN A CA 1
ATOM 1494 C C . ASN A 1 98 ? 5.518 -11.384 18.001 1.00 11.12 99 ASN A C 1
ATOM 1495 O O . ASN A 1 98 ? 6.421 -11.668 18.773 1.00 13.49 99 ASN A O 1
ATOM 1506 N N . GLN A 1 99 ? 4.265 -11.149 18.383 1.00 11.15 100 GLN A N 1
ATOM 1507 C CA A GLN A 1 99 ? 3.835 -11.295 19.768 0.54 12.38 100 GLN A CA 1
ATOM 1508 C CA B GLN A 1 99 ? 3.820 -11.288 19.768 0.46 11.76 100 GLN A CA 1
ATOM 1509 C C . GLN A 1 99 ? 3.238 -12.670 20.047 1.00 12.09 100 GLN A C 1
ATOM 1510 O O . GLN A 1 99 ? 2.718 -12.900 21.120 1.00 16.13 100 GLN A O 1
ATOM 1537 N N . LYS A 1 100 ? 3.323 -13.581 19.077 1.00 10.65 101 LYS A N 1
ATOM 1538 C CA . LYS A 1 100 ? 2.684 -14.905 19.133 1.00 10.98 101 LYS A CA 1
ATOM 1539 C C . LYS A 1 100 ? 3.658 -16.030 18.945 1.00 10.63 101 LYS A C 1
ATOM 1540 O O . LYS A 1 100 ? 3.211 -17.161 18.721 1.00 11.74 101 LYS A O 1
ATOM 1559 N N . LEU A 1 101 ? 4.962 -15.758 18.982 1.00 10.71 102 LEU A N 1
ATOM 1560 C CA . LEU A 1 101 ? 5.912 -16.752 18.470 1.00 10.97 102 LEU A CA 1
ATOM 1561 C C . LEU A 1 101 ? 6.056 -17.977 19.366 1.00 10.45 102 LEU A C 1
ATOM 1562 O O . LEU A 1 101 ? 6.382 -19.061 18.868 1.00 11.20 102 LEU A O 1
ATOM 1578 N N . GLU A 1 102 ? 5.823 -17.839 20.670 1.00 10.93 103 GLU A N 1
ATOM 1579 C CA . GLU A 1 102 ? 5.809 -18.994 21.552 1.00 11.36 103 GLU A CA 1
ATOM 1580 C C . GLU A 1 102 ? 4.607 -19.896 21.254 1.00 10.88 103 GLU A C 1
ATOM 1581 O O . GLU A 1 102 ? 4.720 -21.128 21.289 1.00 11.55 103 GLU A O 1
ATOM 1593 N N . TRP A 1 103 ? 3.450 -19.297 20.950 1.00 10.74 104 TRP A N 1
ATOM 1594 C CA . TRP A 1 103 ? 2.286 -20.079 20.576 1.00 10.68 104 TRP A CA 1
ATOM 1595 C C . TRP A 1 103 ? 2.516 -20.742 19.216 1.00 10.20 104 TRP A C 1
ATOM 1596 O O . TRP A 1 103 ? 2.066 -21.853 18.981 1.00 10.94 104 TRP A O 1
ATOM 1617 N N . ALA A 1 104 ? 3.204 -20.044 18.318 1.00 9.81 105 ALA A N 1
ATOM 1618 C CA . ALA A 1 104 ? 3.508 -20.624 17.005 1.00 9.67 105 ALA A CA 1
ATOM 1619 C C . ALA A 1 104 ? 4.394 -21.856 17.200 1.00 9.48 105 ALA A C 1
ATOM 1620 O O . ALA A 1 104 ? 4.219 -22.878 16.527 1.00 9.90 105 ALA A O 1
ATOM 1627 N N . PHE A 1 105 ? 5.369 -21.753 18.107 1.00 9.67 106 PHE A N 1
ATOM 1628 C CA . PHE A 1 105 ? 6.206 -22.914 18.398 1.00 10.09 106 PHE A CA 1
ATOM 1629 C C . PHE A 1 105 ? 5.331 -24.095 18.872 1.00 10.12 106 PHE A C 1
ATOM 1630 O O . PHE A 1 105 ? 5.491 -25.226 18.408 1.00 10.34 106 PHE A O 1
ATOM 1647 N N . SER A 1 106 ? 4.412 -23.820 19.783 1.00 10.37 107 SER A N 1
ATOM 1648 C CA . SER A 1 106 ? 3.526 -24.866 20.297 1.00 11.07 107 SER A CA 1
ATOM 1649 C C . SER A 1 106 ? 2.649 -25.473 19.205 1.00 10.21 107 SER A C 1
ATOM 1650 O O . SER A 1 106 ? 2.400 -26.677 19.226 1.00 12.36 107 SER A O 1
ATOM 1658 N N . LEU A 1 107 ? 2.226 -24.658 18.249 1.00 10.00 108 LEU A N 1
ATOM 1659 C CA . LEU A 1 107 ? 1.448 -25.147 17.119 1.00 9.57 108 LEU A CA 1
ATOM 1660 C C . LEU A 1 107 ? 2.299 -26.127 16.301 1.00 9.33 108 LEU A C 1
ATOM 1661 O O . LEU A 1 107 ? 1.840 -27.209 15.924 1.00 10.65 108 LEU A O 1
ATOM 1677 N N . TYR A 1 108 ? 3.526 -25.736 15.972 1.00 9.58 109 TYR A N 1
ATOM 1678 C CA . TYR A 1 108 ? 4.393 -26.567 15.155 1.00 9.22 109 TYR A CA 1
ATOM 1679 C C . TYR A 1 108 ? 4.898 -27.820 15.868 1.00 10.06 109 TYR A C 1
ATOM 1680 O O . TYR A 1 108 ? 5.155 -28.825 15.212 1.00 10.70 109 TYR A O 1
ATOM 1698 N N . ASP A 1 109 ? 5.052 -27.783 17.195 1.00 9.71 110 ASP A N 1
ATOM 1699 C CA . ASP A 1 109 ? 5.501 -28.951 17.964 1.00 10.52 110 ASP A CA 1
ATOM 1700 C C . ASP A 1 109 ? 4.317 -29.866 18.209 1.00 10.69 110 ASP A C 1
ATOM 1701 O O . ASP A 1 109 ? 3.759 -29.929 19.316 1.00 12.38 110 ASP A O 1
ATOM 1710 N N . VAL A 1 110 ? 3.901 -30.572 17.159 1.00 11.23 111 VAL A N 1
ATOM 1711 C CA . VAL A 1 110 ? 2.647 -31.316 17.190 1.00 12.29 111 VAL A CA 1
ATOM 1712 C C . VAL A 1 110 ? 2.572 -32.282 18.393 1.00 12.15 111 VAL A C 1
ATOM 1713 O O . VAL A 1 110 ? 1.528 -32.328 19.059 1.00 14.76 111 VAL A O 1
ATOM 1726 N N . ASP A 1 111 ? 3.629 -33.058 18.626 1.00 12.94 112 ASP A N 1
ATOM 1727 C CA . ASP A 1 111 ? 3.572 -34.072 19.679 1.00 14.42 112 ASP A CA 1
ATOM 1728 C C . ASP A 1 111 ? 3.922 -33.525 21.063 1.00 15.00 112 ASP A C 1
ATOM 1729 O O . ASP A 1 111 ? 3.854 -34.255 22.052 1.00 17.30 112 ASP A O 1
ATOM 1738 N N . GLY A 1 112 ? 4.265 -32.250 21.158 1.00 14.41 113 GLY A N 1
ATOM 1739 C CA . GLY A 1 112 ? 4.539 -31.626 22.436 1.00 14.94 113 GLY A CA 1
ATOM 1740 C C . GLY A 1 112 ? 5.797 -32.089 23.143 1.00 15.32 113 GLY A C 1
ATOM 1741 O O . GLY A 1 112 ? 5.907 -31.908 24.356 1.00 18.42 113 GLY A O 1
ATOM 1745 N N . ASN A 1 113 ? 6.738 -32.675 22.420 1.00 15.35 114 ASN A N 1
ATOM 1746 C CA . ASN A 1 113 ? 7.947 -33.203 23.040 1.00 15.98 114 ASN A CA 1
ATOM 1747 C C . ASN A 1 113 ? 9.045 -32.144 23.198 1.00 15.24 114 ASN A C 1
ATOM 1748 O O . ASN A 1 113 ? 10.127 -32.476 23.644 1.00 16.92 114 ASN A O 1
ATOM 1759 N N . GLY A 1 114 ? 8.761 -30.887 22.845 1.00 14.23 115 GLY A N 1
ATOM 1760 C CA . GLY A 1 114 ? 9.668 -29.790 23.119 1.00 14.12 115 GLY A CA 1
ATOM 1761 C C . GLY A 1 114 ? 10.553 -29.380 21.972 1.00 12.44 115 GLY A C 1
ATOM 1762 O O . GLY A 1 114 ? 11.282 -28.404 22.106 1.00 13.57 115 GLY A O 1
ATOM 1766 N N . THR A 1 115 ? 10.502 -30.105 20.854 1.00 11.92 116 THR A N 1
ATOM 1767 C CA . THR A 1 115 ? 11.207 -29.709 19.634 1.00 11.78 116 THR A CA 1
ATOM 1768 C C . THR A 1 115 ? 10.332 -29.969 18.434 1.00 10.68 116 THR A C 1
ATOM 1769 O O . THR A 1 115 ? 9.449 -30.831 18.472 1.00 13.51 116 THR A O 1
ATOM 1780 N N . ILE A 1 116 ? 10.585 -29.239 17.363 1.00 9.84 117 ILE A N 1
ATOM 1781 C CA . ILE A 1 116 ? 9.895 -29.420 16.107 1.00 9.59 117 ILE A CA 1
ATOM 1782 C C . ILE A 1 116 ? 10.718 -30.305 15.195 1.00 9.85 117 ILE A C 1
ATOM 1783 O O . ILE A 1 116 ? 11.907 -30.098 15.002 1.00 10.95 117 ILE A O 1
ATOM 1799 N N . SER A 1 117 ? 10.073 -31.315 14.622 1.00 10.00 118 SER A N 1
ATOM 1800 C CA . SER A 1 117 ? 10.703 -32.218 13.652 1.00 11.12 118 SER A CA 1
ATOM 1801 C C . SER A 1 117 ? 10.288 -31.834 12.238 1.00 10.50 118 SER A C 1
ATOM 1802 O O . SER A 1 117 ? 9.324 -31.094 12.005 1.00 10.64 118 SER A O 1
ATOM 1810 N N . LYS A 1 118 ? 10.991 -32.404 11.271 1.00 10.77 119 LYS A N 1
ATOM 1811 C CA . LYS A 1 118 ? 10.739 -32.098 9.880 1.00 11.22 119 LYS A CA 1
ATOM 1812 C C . LYS A 1 118 ? 9.292 -32.436 9.499 1.00 11.84 119 LYS A C 1
ATOM 1813 O O . LYS A 1 118 ? 8.614 -31.674 8.777 1.00 12.11 119 LYS A O 1
ATOM 1832 N N . ASN A 1 119 ? 8.839 -33.607 9.942 1.00 11.83 120 ASN A N 1
ATOM 1833 C CA . ASN A 1 119 ? 7.482 -34.043 9.635 1.00 13.22 120 ASN A CA 1
ATOM 1834 C C . ASN A 1 119 ? 6.406 -33.186 10.280 1.00 11.14 120 ASN A C 1
ATOM 1835 O O . ASN A 1 119 ? 5.317 -33.029 9.713 1.00 11.96 120 ASN A O 1
ATOM 1846 N N . GLU A 1 120 ? 6.699 -32.655 11.458 1.00 10.69 121 GLU A N 1
ATOM 1847 C CA . GLU A 1 120 ? 5.779 -31.734 12.112 1.00 10.06 121 GLU A CA 1
ATOM 1848 C C . GLU A 1 120 ? 5.586 -30.463 11.286 1.00 9.83 121 GLU A C 1
ATOM 1849 O O . GLU A 1 120 ? 4.482 -29.962 11.127 1.00 10.36 121 GLU A O 1
ATOM 1861 N N . VAL A 1 121 ? 6.684 -29.934 10.751 1.00 10.02 122 VAL A N 1
ATOM 1862 C CA . VAL A 1 121 ? 6.591 -28.772 9.873 1.00 9.92 122 VAL A CA 1
ATOM 1863 C C . VAL A 1 121 ? 5.686 -29.108 8.698 1.00 9.99 122 VAL A C 1
ATOM 1864 O O . VAL A 1 121 ? 4.784 -28.334 8.350 1.00 10.36 122 VAL A O 1
ATOM 1877 N N . LEU A 1 122 ? 5.894 -30.255 8.056 1.00 10.35 123 LEU A N 1
ATOM 1878 C CA . LEU A 1 122 ? 5.054 -30.615 6.918 1.00 11.19 123 LEU A CA 1
ATOM 1879 C C . LEU A 1 122 ? 3.590 -30.715 7.324 1.00 11.04 123 LEU A C 1
ATOM 1880 O O . LEU A 1 122 ? 2.699 -30.230 6.615 1.00 11.94 123 LEU A O 1
ATOM 1896 N N . GLU A 1 123 ? 3.317 -31.335 8.453 1.00 10.56 124 GLU A N 1
ATOM 1897 C CA . GLU A 1 123 ? 1.936 -31.508 8.900 1.00 11.91 124 GLU A CA 1
ATOM 1898 C C . GLU A 1 123 ? 1.226 -30.168 9.084 1.00 10.87 124 GLU A C 1
ATOM 1899 O O . GLU A 1 123 ? 0.092 -29.965 8.659 1.00 11.41 124 GLU A O 1
ATOM 1911 N N . ILE A 1 124 ? 1.895 -29.244 9.756 1.00 9.83 125 ILE A N 1
ATOM 1912 C CA . ILE A 1 124 ? 1.279 -27.950 10.076 1.00 9.76 125 ILE A CA 1
ATOM 1913 C C . ILE A 1 124 ? 1.191 -27.070 8.827 1.00 9.58 125 ILE A C 1
ATOM 1914 O O . ILE A 1 124 ? 0.170 -26.431 8.582 1.00 10.53 125 ILE A O 1
ATOM 1930 N N . VAL A 1 125 ? 2.255 -27.052 8.020 1.00 9.60 126 VAL A N 1
ATOM 1931 C CA . VAL A 1 125 ? 2.211 -26.315 6.770 1.00 9.93 126 VAL A CA 1
ATOM 1932 C C . VAL A 1 125 ? 1.052 -26.795 5.916 1.00 10.59 126 VAL A C 1
ATOM 1933 O O . VAL A 1 125 ? 0.375 -25.988 5.286 1.00 11.09 126 VAL A O 1
ATOM 1946 N N . THR A 1 126 ? 0.829 -28.107 5.866 1.00 10.72 127 THR A N 1
ATOM 1947 C CA . THR A 1 126 ? -0.274 -28.671 5.080 1.00 11.59 127 THR A CA 1
ATOM 1948 C C . THR A 1 126 ? -1.633 -28.203 5.631 1.00 11.50 127 THR A C 1
ATOM 1949 O O . THR A 1 126 ? -2.518 -27.805 4.883 1.00 12.82 127 THR A O 1
ATOM 1960 N N . ALA A 1 127 ? -1.788 -28.275 6.946 1.00 10.86 128 ALA A N 1
ATOM 1961 C CA . ALA A 1 127 ? -3.047 -27.848 7.579 1.00 11.39 128 ALA A CA 1
ATOM 1962 C C . ALA A 1 127 ? -3.338 -26.375 7.284 1.00 10.82 128 ALA A C 1
ATOM 1963 O O . ALA A 1 127 ? -4.494 -26.008 7.008 1.00 11.55 128 ALA A O 1
ATOM 1970 N N . ILE A 1 128 ? -2.302 -25.533 7.344 1.00 10.88 129 ILE A N 1
ATOM 1971 C CA . ILE A 1 128 ? -2.456 -24.097 7.052 1.00 11.41 129 ILE A CA 1
ATOM 1972 C C . ILE A 1 128 ? -2.791 -23.898 5.570 1.00 11.23 129 ILE A C 1
ATOM 1973 O O . ILE A 1 128 ? -3.649 -23.102 5.216 1.00 12.46 129 ILE A O 1
ATOM 1989 N N . PHE A 1 129 ? -2.105 -24.637 4.709 1.00 11.97 130 PHE A N 1
ATOM 1990 C CA . PHE A 1 129 ? -2.282 -24.490 3.267 1.00 13.13 130 PHE A CA 1
ATOM 1991 C C . PHE A 1 129 ? -3.733 -24.764 2.886 1.00 12.77 130 PHE A C 1
ATOM 1992 O O . PHE A 1 129 ? -4.288 -24.132 1.983 1.00 13.87 130 PHE A O 1
ATOM 2009 N N . LYS A 1 130 ? -4.352 -25.715 3.582 1.00 11.61 131 LYS A N 1
ATOM 2010 C CA . LYS A 1 130 ? -5.764 -26.060 3.344 1.00 12.17 131 LYS A CA 1
ATOM 2011 C C . LYS A 1 130 ? -6.747 -24.967 3.769 1.00 12.31 131 LYS A C 1
ATOM 2012 O O . LYS A 1 130 ? -7.930 -25.055 3.448 1.00 14.11 131 LYS A O 1
ATOM 2031 N N . MET A 1 131 ? -6.268 -23.934 4.460 1.00 12.83 132 MET A N 1
ATOM 2032 C CA . MET A 1 131 ? -7.093 -22.800 4.829 1.00 13.03 132 MET A CA 1
ATOM 2033 C C . MET A 1 131 ? -7.202 -21.786 3.713 1.00 15.38 132 MET A C 1
ATOM 2034 O O . MET A 1 131 ? -7.964 -20.827 3.854 1.00 18.49 132 MET A O 1
ATOM 2048 N N . ILE A 1 132 ? -6.439 -21.977 2.639 1.00 16.96 133 ILE A N 1
ATOM 2049 C CA . ILE A 1 132 ? -6.414 -21.063 1.493 1.00 20.74 133 ILE A CA 1
ATOM 2050 C C . ILE A 1 132 ? -7.282 -21.615 0.392 1.00 19.12 133 ILE A C 1
ATOM 2051 O O . ILE A 1 132 ? -7.236 -22.791 0.083 1.00 18.91 133 ILE A O 1
ATOM 2067 N N . SER A 1 133 ? -8.105 -20.774 -0.206 1.00 22.49 134 SER A N 1
ATOM 2068 C CA . SER A 1 133 ? -8.970 -21.237 -1.283 1.00 26.43 134 SER A CA 1
ATOM 2069 C C . SER A 1 133 ? -8.117 -21.670 -2.461 1.00 27.89 134 SER A C 1
ATOM 2070 O O . SER A 1 133 ? -7.066 -21.090 -2.714 1.00 25.56 134 SER A O 1
ATOM 2078 N N . PRO A 1 134 ? -8.567 -22.682 -3.212 1.00 34.38 135 PRO A N 1
ATOM 2079 C CA . PRO A 1 134 ? -7.795 -23.071 -4.396 1.00 36.46 135 PRO A CA 1
ATOM 2080 C C . PRO A 1 134 ? -7.506 -21.893 -5.326 1.00 37.04 135 PRO A C 1
ATOM 2081 O O . PRO A 1 134 ? -6.448 -21.830 -5.944 1.00 37.50 135 PRO A O 1
ATOM 2092 N N . GLU A 1 135 ? -8.425 -20.942 -5.394 1.00 36.28 136 GLU A N 1
ATOM 2093 C CA . GLU A 1 135 ? -8.204 -19.761 -6.205 1.00 42.61 136 GLU A CA 1
ATOM 2094 C C . GLU A 1 135 ? -7.022 -18.906 -5.714 1.00 39.88 136 GLU A C 1
ATOM 2095 O O . GLU A 1 135 ? -6.240 -18.402 -6.518 1.00 40.71 136 GLU A O 1
ATOM 2107 N N . ASP A 1 136 ? -6.874 -18.735 -4.405 1.00 32.69 137 ASP A N 1
ATOM 2108 C CA . ASP A 1 136 ? -5.777 -17.916 -3.903 1.00 36.71 137 ASP A CA 1
ATOM 2109 C C . ASP A 1 136 ? -4.407 -18.597 -4.028 1.00 32.73 137 ASP A C 1
ATOM 2110 O O . ASP A 1 136 ? -3.381 -17.928 -4.085 1.00 30.80 137 ASP A O 1
ATOM 2119 N N . THR A 1 137 ? -4.386 -19.921 -4.078 1.00 32.29 138 THR A N 1
ATOM 2120 C CA . THR A 1 137 ? -3.116 -20.636 -4.170 1.00 34.41 138 THR A CA 1
ATOM 2121 C C . THR A 1 137 ? -2.406 -20.367 -5.500 1.00 37.87 138 THR A C 1
ATOM 2122 O O . THR A 1 137 ? -1.183 -20.460 -5.586 1.00 35.47 138 THR A O 1
ATOM 2133 N N . LYS A 1 138 ? -3.172 -20.007 -6.526 1.00 39.93 139 LYS A N 1
ATOM 2134 C CA . LYS A 1 138 ? -2.608 -19.739 -7.850 1.00 43.78 139 LYS A CA 1
ATOM 2135 C C . LYS A 1 138 ? -1.686 -18.528 -7.854 1.00 41.49 139 LYS A C 1
ATOM 2136 O O . LYS A 1 138 ? -0.898 -18.343 -8.783 1.00 41.97 139 LYS A O 1
ATOM 2155 N N . HIS A 1 139 ? -1.801 -17.694 -6.827 1.00 38.16 140 HIS A N 1
ATOM 2156 C CA . HIS A 1 139 ? -1.010 -16.474 -6.726 1.00 38.63 140 HIS A CA 1
ATOM 2157 C C . HIS A 1 139 ? 0.182 -16.583 -5.764 1.00 34.68 140 HIS A C 1
ATOM 2158 O O . HIS A 1 139 ? 0.900 -15.605 -5.550 1.00 36.09 140 HIS A O 1
ATOM 2172 N N . LEU A 1 140 ? 0.394 -17.759 -5.184 1.00 28.79 141 LEU A N 1
ATOM 2173 C CA . LEU A 1 140 ? 1.582 -17.991 -4.371 1.00 28.29 141 LEU A CA 1
ATOM 2174 C C . LEU A 1 140 ? 2.806 -18.032 -5.278 1.00 26.39 141 LEU A C 1
ATOM 2175 O O . LEU A 1 140 ? 2.687 -18.424 -6.440 1.00 27.16 141 LEU A O 1
ATOM 2191 N N . PRO A 1 141 ? 3.990 -17.639 -4.764 1.00 25.50 142 PRO A N 1
ATOM 2192 C CA . PRO A 1 141 ? 5.219 -17.794 -5.559 1.00 24.73 142 PRO A CA 1
ATOM 2193 C C . PRO A 1 141 ? 5.380 -19.241 -6.007 1.00 22.74 142 PRO A C 1
ATOM 2194 O O . PRO A 1 141 ? 5.049 -20.149 -5.232 1.00 20.60 142 PRO A O 1
ATOM 2205 N N . GLU A 1 142 ? 5.862 -19.460 -7.226 1.00 24.57 143 GLU A N 1
ATOM 2206 C CA . GLU A 1 14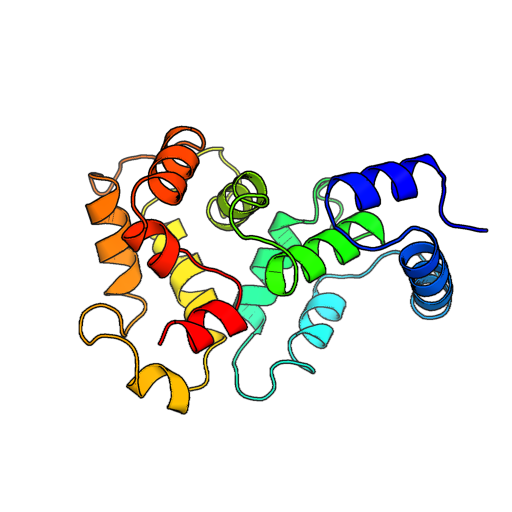2 ? 5.983 -20.819 -7.752 1.00 27.33 143 GLU A CA 1
ATOM 2207 C C . GLU A 1 142 ? 6.727 -21.753 -6.811 1.00 24.95 143 GLU A C 1
ATOM 2208 O O . GLU A 1 142 ? 6.333 -22.904 -6.637 1.00 26.10 143 GLU A O 1
ATOM 2220 N N . ASP A 1 143 ? 7.805 -21.283 -6.192 1.00 23.66 144 ASP A N 1
ATOM 2221 C CA . ASP A 1 143 ? 8.597 -22.180 -5.355 1.00 24.50 144 ASP A CA 1
ATOM 2222 C C . ASP A 1 143 ? 8.010 -22.327 -3.953 1.00 21.14 144 ASP A C 1
ATOM 2223 O O . ASP A 1 143 ? 8.589 -23.032 -3.117 1.00 20.73 144 ASP A O 1
ATOM 2232 N N . GLU A 1 144 ? 6.839 -21.714 -3.707 1.00 17.70 145 GLU A N 1
ATOM 2233 C CA . GLU A 1 144 ? 6.192 -21.766 -2.385 1.00 15.92 145 GLU A CA 1
ATOM 2234 C C . GLU A 1 144 ? 4.714 -22.079 -2.523 1.00 16.84 145 GLU A C 1
ATOM 2235 O O . GLU A 1 144 ? 3.915 -21.741 -1.639 1.00 16.90 145 GLU A O 1
ATOM 2247 N N . ASN A 1 145 ? 4.342 -22.776 -3.576 1.00 16.33 146 ASN A N 1
ATOM 2248 C CA . ASN A 1 145 ? 2.910 -22.909 -3.892 1.00 17.52 146 ASN A CA 1
ATOM 2249 C C . ASN A 1 145 ? 2.317 -24.287 -3.614 1.00 18.20 146 ASN A C 1
ATOM 2250 O O . ASN A 1 145 ? 1.184 -24.544 -3.991 1.00 19.51 146 ASN A O 1
ATOM 2261 N N . THR A 1 146 ? 3.067 -25.157 -2.934 1.00 16.92 147 THR A N 1
ATOM 2262 C CA . THR A 1 146 ? 2.536 -26.431 -2.447 1.00 17.21 147 THR A CA 1
ATOM 2263 C C . THR A 1 146 ? 3.050 -26.655 -1.034 1.00 15.21 147 THR A C 1
ATOM 2264 O O . THR A 1 146 ? 4.089 -26.107 -0.669 1.00 14.80 147 THR A O 1
ATOM 2275 N N . PRO A 1 147 ? 2.341 -27.470 -0.226 1.00 14.62 148 PRO A N 1
ATOM 2276 C CA . PRO A 1 147 ? 2.834 -27.689 1.131 1.00 14.87 148 PRO A CA 1
ATOM 2277 C C . PRO A 1 147 ? 4.209 -28.319 1.145 1.00 13.74 148 PRO A C 1
ATOM 2278 O O . PRO A 1 147 ? 5.035 -27.988 1.992 1.00 13.54 148 PRO A O 1
ATOM 2289 N N . GLU A 1 148 ? 4.453 -29.211 0.204 1.00 15.08 149 GLU A N 1
ATOM 2290 C CA A GLU A 1 148 ? 5.717 -29.898 0.165 0.64 16.98 149 GLU A CA 1
ATOM 2291 C CA B GLU A 1 148 ? 5.715 -29.913 0.060 0.36 17.01 149 GLU A CA 1
ATOM 2292 C C . GLU A 1 148 ? 6.847 -28.898 -0.073 1.00 14.20 149 GLU A C 1
ATOM 2293 O O . GLU A 1 148 ? 7.864 -28.938 0.649 1.00 15.56 149 GLU A O 1
ATOM 2316 N N . LYS A 1 149 ? 6.679 -27.980 -1.021 1.00 14.40 150 LYS A N 1
ATOM 2317 C CA . LYS A 1 149 ? 7.720 -26.994 -1.307 1.00 15.30 150 LYS A CA 1
ATOM 2318 C C . LYS A 1 149 ? 7.927 -26.081 -0.113 1.00 13.12 150 LYS A C 1
ATOM 2319 O O . LYS A 1 149 ? 9.054 -25.757 0.235 1.00 14.00 150 LYS A O 1
ATOM 2338 N N . ARG A 1 150 ? 6.830 -25.627 0.498 1.00 12.95 151 ARG A N 1
ATOM 2339 C CA . ARG A 1 150 ? 6.900 -24.687 1.621 1.00 11.89 151 ARG A CA 1
ATOM 2340 C C . ARG A 1 150 ? 7.599 -25.311 2.812 1.00 11.15 151 ARG A C 1
ATOM 2341 O O . ARG A 1 150 ? 8.463 -24.688 3.419 1.00 11.67 151 ARG A O 1
ATOM 2362 N N . ALA A 1 151 ? 7.217 -26.540 3.152 1.00 10.95 152 ALA A N 1
ATOM 2363 C CA . ALA A 1 151 ? 7.767 -27.213 4.301 1.00 10.97 152 ALA A CA 1
ATOM 2364 C C . ALA A 1 151 ? 9.256 -27.525 4.102 1.00 11.45 152 ALA A C 1
ATOM 2365 O O . ALA A 1 151 ? 10.060 -27.413 5.018 1.00 11.85 152 ALA A O 1
ATOM 2372 N N . ALA A 1 152 ? 9.617 -27.968 2.893 1.00 11.95 153 ALA A N 1
ATOM 2373 C CA . ALA A 1 152 ? 11.018 -28.282 2.606 1.00 12.82 153 ALA A CA 1
ATOM 2374 C C . ALA A 1 152 ? 11.861 -27.012 2.724 1.00 12.25 153 ALA A C 1
ATOM 2375 O O . ALA A 1 152 ? 12.977 -27.025 3.224 1.00 13.86 153 ALA A O 1
ATOM 2382 N N . LYS A 1 153 ? 11.329 -25.898 2.230 1.00 12.81 154 LYS A N 1
ATOM 2383 C CA . LYS A 1 153 ? 12.044 -24.620 2.257 1.00 13.61 154 LYS A CA 1
ATOM 2384 C C . LYS A 1 153 ? 12.227 -24.118 3.695 1.00 12.20 154 LYS A C 1
ATOM 2385 O O . LYS A 1 153 ? 13.283 -23.601 4.072 1.00 12.74 154 LYS A O 1
ATOM 2404 N N . ILE A 1 154 ? 11.186 -24.227 4.526 1.00 11.37 155 ILE A N 1
ATOM 2405 C CA . ILE A 1 154 ? 11.329 -23.878 5.939 1.00 11.17 155 ILE A CA 1
ATOM 2406 C C . ILE A 1 154 ? 12.479 -24.644 6.580 1.00 10.73 155 ILE A C 1
ATOM 2407 O O . ILE A 1 154 ? 13.315 -24.086 7.275 1.00 11.24 155 ILE A O 1
ATOM 2423 N N . TRP A 1 155 ? 12.485 -25.959 6.364 1.00 10.74 156 TRP A N 1
ATOM 2424 C CA . TRP A 1 155 ? 13.506 -26.818 6.959 1.00 10.88 156 TRP A CA 1
ATOM 2425 C C . TRP A 1 155 ? 14.887 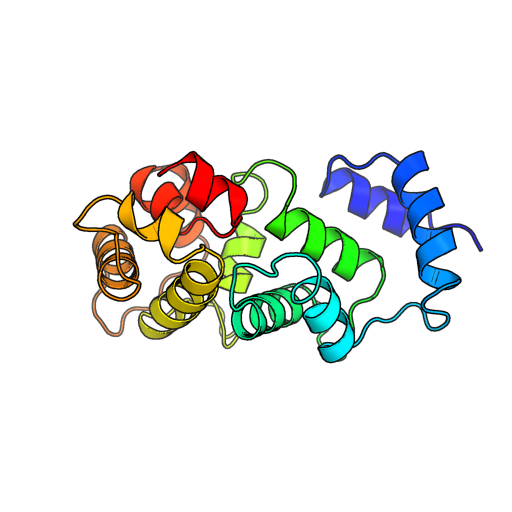-26.402 6.469 1.00 10.48 156 TRP A C 1
ATOM 2426 O O . TRP A 1 155 ? 15.830 -26.359 7.262 1.00 11.72 156 TRP A O 1
ATOM 2447 N N . GLY A 1 156 ? 15.004 -26.062 5.191 1.00 10.55 157 GLY A N 1
ATOM 2448 C CA . GLY A 1 156 ? 16.265 -25.572 4.652 1.00 11.17 157 GLY A CA 1
ATOM 2449 C C . GLY A 1 156 ? 16.676 -24.223 5.228 1.00 10.72 157 GLY A C 1
ATOM 2450 O O . GLY A 1 156 ? 17.853 -24.014 5.524 1.00 11.41 157 GLY A O 1
ATOM 2454 N N . PHE A 1 157 ? 15.732 -23.302 5.421 1.00 10.61 158 PHE A N 1
ATOM 2455 C CA . PHE A 1 157 ? 16.068 -22.027 6.033 1.00 10.80 158 PHE A CA 1
ATOM 2456 C C . PHE A 1 157 ? 16.579 -22.186 7.458 1.00 10.62 158 PHE A C 1
ATOM 2457 O O . PHE A 1 157 ? 17.343 -21.334 7.945 1.00 11.81 158 PHE A O 1
ATOM 2474 N N . PHE A 1 158 ? 16.148 -23.229 8.161 1.00 10.70 159 PHE A N 1
ATOM 2475 C CA . PHE A 1 158 ? 16.659 -23.518 9.510 1.00 10.65 159 PHE A CA 1
ATOM 2476 C C . PHE A 1 158 ? 17.953 -24.357 9.470 1.00 11.26 159 PHE A C 1
ATOM 2477 O O . PHE A 1 158 ? 18.519 -24.655 10.519 1.00 13.19 159 PHE A O 1
ATOM 2494 N N . GLY A 1 159 ? 18.436 -24.719 8.280 1.00 12.17 160 GLY A N 1
ATOM 2495 C CA . GLY A 1 159 ? 19.727 -25.390 8.164 1.00 14.05 160 GLY A CA 1
ATOM 2496 C C . GLY A 1 159 ? 19.751 -26.787 8.737 1.00 15.35 160 GLY A C 1
ATOM 2497 O O . GLY A 1 159 ? 20.796 -27.253 9.233 1.00 19.41 160 GLY A O 1
ATOM 2501 N N . LYS A 1 160 ? 18.609 -27.467 8.680 1.00 13.88 161 LYS A N 1
ATOM 2502 C CA . LYS A 1 160 ? 18.452 -28.708 9.417 1.00 15.11 161 LYS A CA 1
ATOM 2503 C C . LYS A 1 160 ? 18.659 -29.956 8.595 1.00 17.70 161 LYS A C 1
ATOM 2504 O O . LYS A 1 160 ? 18.190 -30.051 7.456 1.00 18.38 161 LYS A O 1
ATOM 2523 N N . LYS A 1 161 ? 19.305 -30.951 9.222 1.00 18.21 162 LYS A N 1
ATOM 2524 C CA . LYS A 1 161 ? 19.345 -32.320 8.729 1.00 18.99 162 LYS A CA 1
ATOM 2525 C C . LYS A 1 161 ? 17.966 -32.916 8.920 1.00 16.14 162 LYS A C 1
ATOM 2526 O O . LYS A 1 161 ? 17.176 -32.470 9.746 1.00 15.63 162 LYS A O 1
ATOM 2545 N N . ASP A 1 162 ? 17.672 -33.986 8.193 1.00 15.95 163 ASP A N 1
ATOM 2546 C CA . ASP A 1 162 ? 16.352 -34.609 8.270 1.00 15.66 163 ASP A CA 1
ATOM 2547 C C . ASP A 1 162 ? 15.950 -35.075 9.650 1.00 14.50 163 ASP A C 1
ATOM 2548 O O . ASP A 1 162 ? 14.761 -34.996 9.996 1.00 16.40 163 ASP A O 1
ATOM 2557 N N . ASP A 1 163 ? 16.906 -35.520 10.451 1.00 15.35 164 ASP A N 1
ATOM 2558 C CA . ASP A 1 163 ? 16.591 -35.991 11.793 1.00 16.77 164 ASP A CA 1
ATOM 2559 C C . ASP A 1 163 ? 16.891 -34.977 12.890 1.00 16.28 164 ASP A C 1
ATOM 2560 O O . ASP A 1 163 ? 16.878 -35.336 14.072 1.00 18.37 164 ASP A O 1
ATOM 2569 N N . ASP A 1 164 ? 17.183 -33.733 12.519 1.00 15.78 165 ASP A N 1
ATOM 2570 C CA . ASP A 1 164 ? 17.464 -32.703 13.497 1.00 15.47 165 ASP A CA 1
ATOM 2571 C C . ASP A 1 164 ? 16.182 -32.294 14.217 1.00 14.46 165 ASP A C 1
ATOM 2572 O O . ASP A 1 164 ? 15.075 -32.473 13.717 1.00 15.24 165 ASP A O 1
ATOM 2581 N N . LYS A 1 165 ? 16.369 -31.673 15.369 1.00 14.40 166 LYS A N 1
ATOM 2582 C CA . LYS A 1 165 ? 15.271 -31.210 16.206 1.00 14.61 166 LYS A CA 1
ATOM 2583 C C . LYS A 1 165 ? 15.388 -29.695 16.357 1.00 14.88 166 LYS A C 1
ATOM 2584 O O . LYS A 1 165 ? 16.429 -29.209 16.769 1.00 22.10 166 LYS A O 1
ATOM 2603 N N . LEU A 1 166 ? 14.335 -28.961 16.025 1.00 10.82 167 LEU A N 1
ATOM 2604 C CA . LEU A 1 166 ? 14.341 -27.504 16.082 1.00 10.39 167 LEU A CA 1
ATOM 2605 C C . LEU A 1 166 ? 13.795 -27.019 17.421 1.00 10.43 167 LEU A C 1
ATOM 2606 O O . LEU A 1 166 ? 12.649 -27.340 17.805 1.00 10.61 167 LEU A O 1
ATOM 2622 N N . THR A 1 167 ? 14.614 -26.259 18.144 1.00 10.41 168 THR A N 1
ATOM 2623 C CA . THR A 1 167 ? 14.241 -25.735 19.449 1.00 10.26 168 THR A CA 1
ATOM 2624 C C . THR A 1 167 ? 13.432 -24.449 19.338 1.00 9.73 168 THR A C 1
ATOM 2625 O O . THR A 1 167 ? 13.468 -23.744 18.327 1.00 10.19 168 THR A O 1
ATOM 2636 N N . GLU A 1 168 ? 12.770 -24.100 20.439 1.00 9.70 169 GLU A N 1
ATOM 2637 C CA A GLU A 1 168 ? 12.000 -22.868 20.462 0.54 9.61 169 GLU A CA 1
ATOM 2638 C CA B GLU A 1 168 ? 12.002 -22.870 20.457 0.46 9.57 169 GLU A CA 1
ATOM 2639 C C . GLU A 1 168 ? 12.911 -21.639 20.333 1.00 9.49 169 GLU A C 1
ATOM 2640 O O . GLU A 1 168 ? 12.573 -20.678 19.648 1.00 10.11 169 GLU A O 1
ATOM 2663 N N . LYS A 1 169 ? 14.070 -21.665 20.992 1.00 10.10 170 LYS A N 1
ATOM 2664 C CA . LYS A 1 169 ? 15.041 -20.571 20.875 1.00 9.75 170 LYS A CA 1
ATOM 2665 C C . LYS A 1 169 ? 15.325 -20.296 19.398 1.00 9.72 170 LYS A C 1
ATOM 2666 O O . LYS A 1 169 ? 15.260 -19.154 18.945 1.00 10.34 170 LYS A O 1
ATOM 2685 N N . GLU A 1 170 ? 15.680 -21.340 18.658 1.00 9.24 171 GLU A N 1
ATOM 2686 C CA . GLU A 1 170 ? 16.033 -21.147 17.256 1.00 10.21 171 GLU A CA 1
ATOM 2687 C C . GLU A 1 170 ? 14.817 -20.767 16.405 1.00 8.76 171 GLU A C 1
ATOM 2688 O O . GLU A 1 170 ? 14.923 -19.937 15.496 1.00 9.33 171 GLU A O 1
ATOM 2700 N N . PHE A 1 171 ? 13.673 -21.378 16.681 1.00 8.96 172 PHE A N 1
ATOM 2701 C CA . PHE A 1 171 ? 12.436 -21.070 15.959 1.00 8.68 172 PHE A CA 1
ATOM 2702 C C . PHE A 1 171 ? 12.120 -19.583 16.067 1.00 8.81 172 PHE A C 1
ATOM 2703 O O . PHE A 1 171 ? 11.770 -18.926 15.095 1.00 9.41 172 PHE A O 1
ATOM 2720 N N . ILE A 1 172 ? 12.198 -19.050 17.278 1.00 9.25 173 ILE A N 1
ATOM 2721 C CA . ILE A 1 172 ? 11.907 -17.630 17.499 1.00 9.41 173 ILE A CA 1
ATOM 2722 C C . ILE A 1 172 ? 12.942 -16.747 16.798 1.00 9.56 173 ILE A C 1
ATOM 2723 O O . ILE A 1 172 ? 12.582 -15.792 16.107 1.00 10.05 173 ILE A O 1
ATOM 2739 N N . GLU A 1 173 ? 14.233 -17.065 16.955 1.00 9.86 174 GLU A N 1
ATOM 2740 C CA . GLU A 1 173 ? 15.271 -16.304 16.263 1.00 10.51 174 GLU A CA 1
ATOM 2741 C C . GLU A 1 173 ? 15.026 -16.250 14.777 1.00 9.77 174 GLU A C 1
ATOM 2742 O O . GLU A 1 173 ? 15.148 -15.201 14.139 1.00 11.00 174 GLU A O 1
ATOM 2754 N N . GLY A 1 174 ? 14.746 -17.405 14.197 1.00 10.23 175 GLY A N 1
ATOM 2755 C CA . GLY A 1 174 ? 14.631 -17.492 12.750 1.00 10.60 175 GLY A CA 1
ATOM 2756 C C . GLY A 1 174 ? 13.409 -16.781 12.227 1.00 9.83 175 GLY A C 1
ATOM 2757 O O . GLY A 1 174 ? 13.446 -16.121 11.172 1.00 10.85 175 GLY A O 1
ATOM 2761 N N . THR A 1 175 ? 12.294 -16.899 12.940 1.00 9.98 176 THR A N 1
ATOM 2762 C CA . THR A 1 175 ? 11.055 -16.233 12.545 1.00 10.04 176 THR A CA 1
ATOM 2763 C C . THR A 1 175 ? 11.150 -14.720 12.684 1.00 10.05 176 THR A C 1
ATOM 2764 O O . THR A 1 175 ? 10.596 -13.985 11.863 1.00 11.73 176 THR A O 1
ATOM 2775 N N . LEU A 1 176 ? 11.903 -14.241 13.685 1.00 9.71 177 LEU A N 1
ATOM 2776 C CA . LEU A 1 176 ? 12.186 -12.804 13.805 1.00 10.20 177 LEU A CA 1
ATOM 2777 C C . LEU A 1 176 ? 13.148 -12.348 12.710 1.00 10.27 177 LEU A C 1
ATOM 2778 O O . LEU A 1 176 ? 12.903 -11.339 12.049 1.00 11.28 177 LEU A O 1
ATOM 2794 N N . ALA A 1 177 ? 14.274 -13.035 12.552 1.00 10.74 178 ALA A N 1
ATOM 2795 C CA . ALA A 1 177 ? 15.374 -12.512 11.749 1.00 11.68 178 ALA A CA 1
ATOM 2796 C C . ALA A 1 177 ? 15.147 -12.714 10.266 1.00 11.04 178 ALA A C 1
ATOM 2797 O O . ALA A 1 177 ? 15.416 -11.808 9.476 1.00 12.08 178 ALA A O 1
ATOM 2804 N N . ASN A 1 178 ? 14.730 -13.919 9.871 1.00 10.63 179 ASN A N 1
ATOM 2805 C CA . ASN A 1 178 ? 14.573 -14.247 8.472 1.00 10.96 179 ASN A CA 1
ATOM 2806 C C . ASN A 1 178 ? 13.113 -14.057 8.085 1.00 9.85 179 ASN A C 1
ATOM 2807 O O . ASN A 1 178 ? 12.232 -14.888 8.404 1.00 10.74 179 ASN A O 1
ATOM 2818 N N . LYS A 1 179 ? 12.826 -12.956 7.414 1.00 11.07 180 LYS A N 1
ATOM 2819 C CA . LYS A 1 179 ? 11.451 -12.651 7.075 1.00 10.60 180 LYS A CA 1
ATOM 2820 C C . LYS A 1 179 ? 10.876 -13.615 6.042 1.00 11.46 180 LYS A C 1
ATOM 2821 O O . LYS A 1 179 ? 9.660 -13.681 5.872 1.00 11.74 180 LYS A O 1
ATOM 2840 N N . GLU A 1 180 ? 11.716 -14.395 5.370 1.00 11.40 181 GLU A N 1
ATOM 2841 C CA . GLU A 1 180 ? 11.211 -15.474 4.514 1.00 11.47 181 GLU A CA 1
ATOM 2842 C C . GLU A 1 180 ? 10.660 -16.638 5.333 1.00 11.09 181 GLU A C 1
ATOM 2843 O O . GLU A 1 180 ? 9.678 -17.280 4.954 1.00 11.91 181 GLU A O 1
ATOM 2855 N N . ILE A 1 181 ? 11.306 -16.926 6.451 1.00 10.50 182 ILE A N 1
ATOM 2856 C CA . ILE A 1 181 ? 10.789 -17.922 7.384 1.00 10.24 182 ILE A CA 1
ATOM 2857 C C . ILE A 1 181 ? 9.417 -17.463 7.895 1.00 10.31 182 ILE A C 1
ATOM 2858 O O . ILE A 1 181 ? 8.454 -18.209 7.904 1.00 10.99 182 ILE A O 1
ATOM 2874 N N . LEU A 1 182 ? 9.348 -16.215 8.341 1.00 10.32 183 LEU A N 1
ATOM 2875 C CA . LEU A 1 182 ? 8.086 -15.624 8.788 1.00 10.84 183 LEU A CA 1
ATOM 2876 C C . LEU A 1 182 ? 6.987 -15.847 7.753 1.00 10.97 183 LEU A C 1
ATOM 2877 O O . LEU A 1 182 ? 5.883 -16.281 8.072 1.00 11.76 183 LEU A O 1
ATOM 2893 N N . ARG A 1 183 ? 7.283 -15.512 6.501 1.00 11.12 184 ARG A N 1
ATOM 2894 C CA . ARG A 1 183 ? 6.302 -15.659 5.447 1.00 12.25 184 ARG A CA 1
ATOM 2895 C C . ARG A 1 183 ? 5.784 -17.084 5.334 1.00 11.44 184 ARG A C 1
ATOM 2896 O O . ARG A 1 183 ? 4.584 -17.331 5.170 1.00 12.56 184 ARG A O 1
ATOM 2917 N N . LEU A 1 184 ? 6.702 -18.041 5.390 1.00 11.29 185 LEU A N 1
ATOM 2918 C CA . LEU A 1 184 ? 6.357 -19.440 5.164 1.00 11.02 185 LEU A CA 1
ATOM 2919 C C . LEU A 1 184 ? 5.722 -20.123 6.366 1.00 10.94 185 LEU A C 1
ATOM 2920 O O . LEU A 1 184 ? 4.941 -21.043 6.178 1.00 12.09 185 LEU A O 1
ATOM 2936 N N . ILE A 1 185 ? 6.067 -19.709 7.587 1.00 10.54 186 ILE A N 1
ATOM 2937 C CA . ILE A 1 185 ? 5.453 -20.343 8.754 1.00 10.75 186 ILE A CA 1
ATOM 2938 C C . ILE A 1 185 ? 4.099 -19.728 9.113 1.00 9.95 186 ILE A C 1
ATOM 2939 O O . ILE A 1 185 ? 3.338 -20.306 9.906 1.00 10.54 186 ILE A O 1
ATOM 2955 N N . GLN A 1 186 ? 3.790 -18.588 8.502 1.00 10.07 187 GLN A N 1
ATOM 2956 C CA . GLN A 1 186 ? 2.589 -17.829 8.812 1.00 10.27 187 GLN A CA 1
ATOM 2957 C C . GLN A 1 186 ? 1.358 -18.733 8.868 1.00 11.16 187 GLN A C 1
ATOM 2958 O O . GLN A 1 186 ? 1.099 -19.542 7.965 1.00 11.08 187 GLN A O 1
ATOM 2972 N N . PHE A 1 187 ? 0.589 -18.567 9.938 1.00 9.99 188 PHE A N 1
ATOM 2973 C CA . PHE A 1 187 ? -0.511 -19.441 10.280 1.00 10.88 188 PHE A CA 1
ATOM 2974 C C . PHE A 1 187 ? -1.847 -18.696 10.301 1.00 10.62 188 PHE A C 1
ATOM 2975 O O . PHE A 1 187 ? -2.868 -19.365 10.432 1.00 12.50 188 PHE A O 1
ATOM 2992 N N . GLU A 1 188 ? -1.880 -17.376 10.170 1.00 10.40 189 GLU A N 1
ATOM 2993 C CA . GLU A 1 188 ? -3.154 -16.652 10.054 1.00 10.56 189 GLU A CA 1
ATOM 2994 C C . GLU A 1 188 ? -3.593 -16.710 8.602 1.00 11.28 189 GLU A C 1
ATOM 2995 O O . GLU A 1 188 ? -2.880 -16.202 7.733 1.00 12.08 189 GLU A O 1
ATOM 3007 N N . PRO A 1 189 ? -4.761 -17.324 8.311 1.00 11.84 190 PRO A N 1
ATOM 3008 C CA . PRO A 1 189 ? -5.119 -17.488 6.903 1.00 13.82 190 PRO A CA 1
ATOM 3009 C C . PRO A 1 189 ? -5.159 -16.187 6.108 1.00 13.22 190 PRO A C 1
ATOM 3010 O O . PRO A 1 189 ? -4.750 -16.141 4.937 1.00 15.15 190 PRO A O 1
ATOM 3021 N N . GLN A 1 190 ? -5.614 -15.104 6.737 1.00 12.59 191 GLN A N 1
ATOM 3022 C CA . GLN A 1 190 ? -5.733 -13.835 5.992 1.00 13.51 191 GLN A CA 1
ATOM 3023 C C . GLN A 1 190 ? -4.354 -13.283 5.634 1.00 15.00 191 GLN A C 1
ATOM 3024 O O . GLN A 1 190 ? -4.190 -12.670 4.582 1.00 17.27 191 GLN A O 1
ATOM 3038 N N . LYS A 1 191 ? -3.364 -13.503 6.505 1.00 13.33 192 LYS A N 1
ATOM 3039 C CA . LYS A 1 191 ? -2.005 -13.037 6.236 1.00 15.37 192 LYS A CA 1
ATOM 3040 C C . LYS A 1 191 ? -1.312 -13.859 5.166 1.00 16.85 192 LYS A C 1
ATOM 3041 O O . LYS A 1 191 ? -0.581 -13.314 4.349 1.00 20.27 192 LYS A O 1
ATOM 3060 N N . VAL A 1 192 ? -1.572 -15.157 5.139 1.00 16.77 193 VAL A N 1
ATOM 3061 C CA . VAL A 1 192 ? -1.061 -15.965 4.059 1.00 21.40 193 VAL A CA 1
ATOM 3062 C C . VAL A 1 192 ? -1.652 -15.404 2.735 1.00 24.83 193 VAL A C 1
ATOM 3063 O O . VAL A 1 192 ? -0.930 -15.190 1.764 1.00 30.51 193 VAL A O 1
ATOM 3076 N N . LYS A 1 193 ? -2.947 -15.096 2.729 1.00 26.60 194 LYS A N 1
ATOM 3077 C CA . LYS A 1 193 ? -3.633 -14.505 1.558 1.00 33.61 194 LYS A CA 1
ATOM 3078 C C . LYS A 1 193 ? -3.158 -13.090 1.168 1.00 37.84 194 LYS A C 1
ATOM 3079 O O . LYS A 1 193 ? -2.954 -12.800 -0.018 1.00 39.93 194 LYS A O 1
ATOM 3098 N N . GLU A 1 194 ? -3.036 -12.200 2.148 1.00 35.73 195 GLU A N 1
ATOM 3099 C CA . GLU A 1 194 ? -2.604 -10.822 1.915 1.00 41.38 195 GLU A CA 1
ATOM 3100 C C . GLU A 1 194 ? -1.191 -10.788 1.330 1.00 42.75 195 GLU A C 1
ATOM 3101 O O . GLU A 1 194 ? -0.858 -9.919 0.518 1.00 45.21 195 GLU A O 1
ATOM 3113 N N . LYS A 1 195 ? -0.373 -11.755 1.732 1.00 42.17 196 LYS A N 1
ATOM 3114 C CA . LYS A 1 195 ? 1.016 -11.805 1.308 1.00 45.39 196 LYS A CA 1
ATOM 3115 C C . LYS A 1 195 ? 1.081 -12.182 -0.154 1.00 46.94 196 LYS A C 1
ATOM 3116 O O . LYS A 1 195 ? 1.898 -11.647 -0.910 1.00 49.12 196 LYS A O 1
ATOM 3135 N N . LEU A 1 196 ? 0.233 -13.124 -0.549 1.00 45.68 197 LEU A N 1
ATOM 3136 C CA . LEU A 1 196 ? 0.261 -13.625 -1.918 1.00 48.99 197 LEU A CA 1
ATOM 3137 C C . LEU A 1 196 ? -0.482 -12.698 -2.871 1.00 49.36 197 LEU A C 1
ATOM 3138 O O . LEU A 1 196 ? 0.034 -12.350 -3.940 1.00 50.03 197 LEU A O 1
#

B-factor: mean 21.72, std 13.38, range [8.68, 82.01]

CATH classification: 1.10.238.10 (+1 more: 1.10.238.10)

InterPro domains:
  IPR002048 EF-hand domain [PF13499] (100-175)
  IPR002048 EF-hand domain [PF13833] (40-90)
  IPR002048 EF-hand domain [PS50222] (61-96)
  IPR002048 EF-hand domain [PS50222] (97-132)
  IPR002048 EF-hand domain [SM00054] (65-93)
  IPR002048 EF-hand domain [SM00054] (101-129)
  IPR002048 EF-hand domain [cd00051] (65-127)
  IPR002048 EF-hand domain [cd00051] (101-175)
  IPR011992 EF-hand domain pair [SSF47473] (3-189)
  IPR018247 EF-Hand 1, calcium-binding site [PS00018] (74-86)
  IPR018247 EF-Hand 1, calcium-binding site [PS00018] (110-122)
  IPR028846 Recoverin family [PTHR23055] (10-183)

GO terms:
  GO:0005829 cytosol (C, TAS)
  GO:0005515 protein binding (F, IPI)
  GO:0001917 photoreceptor inner segment (C, EXP)

Foldseek 3Di:
DFDDPVLLVVLVVLAVQHSVRLRVVQVVCCVVVVVQWAALVRQQVVLCVVQVLFDQSLVSNLLQQLLVVVPPRTDGSSSVSSSCCLQAHDDPLSCLVSLQSSLCRVPPQWHALVSLLSNLQNLLRSEHPVLLVPPPPQQSHSVSLSVVLCVLLVDDRGDTHHSVSSSVSCVPPVSNVLSSDRHNVSVSVVD

Sequence (191 aa):
GALSKEILEELQLNTKFTEEELSSWYQSFLKEECCPSGRITRQEFQTIYSSKFFPEADPKAYAQHVFRSFDANSDGTLDFKEYVIALHMTSAGKTNQQKLEWAFSLYDVDGNGTISKNEVLEIVTAIFKMISPEDTKHLPEDENTPEEKRAAKIWGFFGKKDDDKLTEEKEFIEGTLANKEILRLIQFEPQKVKEKL

Radius of gyration: 17.03 Å; Cα contacts (8 Å, |Δi|>4): 226; chains: 1; bounding box: 45×32×45 Å

Secondary structure (DSSP, 8-state):
-PPPHHHHHHHHHHS---HHHHHHHHHHHHHHSTTS-EEHHHHHHHHHHH-TTS--HHHHHHHHHHH-TT-SSEE-HHHHHHHHHHHHSS-GGG-HHHHHHHH-TT-SSSB-HHHHHHHHHHHHTTS-HHHHTTS-GGGSSHHHHHHHHHHHTT--TT--B-HHHHHHHHHH-HHHHHHH---HHHHHHH-

Solvent-accessible surface area: 10164 Å² total; per-residue (Å²): 102,83,12,52,163,140,56,14,102,70,0,69,158,55,8,188,43,79,97,145,82,0,29,73,66,38,75,66,10,50,168,140,26,115,84,5,111,8,58,117,122,85,0,20,68,41,5,65,124,134,36,107,92,14,100,15,134,34,3,0,48,22,1,12,75,20,10,13,88,95,98,80,44,29,0,31,8,39,7,25,0,12,0,34,10,1,3,75,31,37,140,14,76,130,0,8,75,35,0,16,48,2,1,8,28,100,60,98,42,27,0,44,76,114,15,2,69,78,2,3,35,3,6,39,97,4,12,18,104,103,23,26,146,112,16,60,123,70,2,44,44,16,109,75,11,7,60,54,2,5,52,68,12,64,39,142,102,112,39,138,1,63,68,149,51,2,48,80,12,0,76,86,45,112,70,4,40,55,2,1,14,0,7,7,102,55,8,90,122,132,51